Protein AF-A0A3M0A132-F1 (afdb_monomer_lite)

InterPro domains:
  IPR026906 BspA-type LRR region [PF13306] (178-216)
  IPR026906 BspA-type LRR region [PF13306] (219-333)
  IPR032675 Leucine-rich repeat domain superfamily [G3DSA:3.80.10.10] (1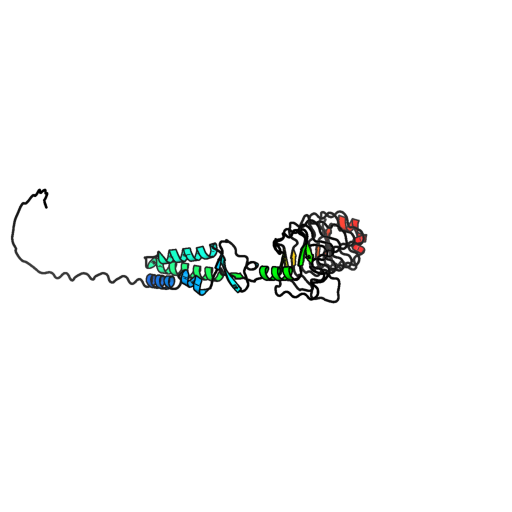35-340)

pLDDT: mean 88.53, std 18.86, range [27.98, 98.81]

Organism: NCBI:txid92407

Foldseek 3Di:
DDDDDDDDDDDDDDDDDDDDDDDDDDPDPDDDPDPPDQPLLVVLVVLLVCDDPVNVCVVQVEDEDADQDDDQQVDAAFHKYAYPVLVVQLVVLSVVSVPDDDSVCSNVSSVSNVVSVVSSVVRIDGHHPQQVQLLVQQLVFWDQDPLEIAGPDQCSQAPDDGDAQEREDACDHPNGGHAAHEACRQENNLAHHQEYHYNGLHQEQYACSNPYPDPPRDNAAHAEYADDQSYQEYYHLSQEQYHYAYHADEANHDYPAENPHHLYEYAYYHDHLQDAEQDHCPQANHEYEEDEDHPNHDYYDALSQACYAYAEYEYAPVNCVVPVVSVVNHPDYNYYHHDD

Radius of gyration: 38.0 Å; chains: 1; bounding box: 115×71×88 Å

Sequence (340 aa):
MKFKKLFAVMALFVPAAALISAGCKDEKPKPKPNPEQTPKLDALKAFAAENTDEKLKAKHNLTFLAVPTVNVDDISKDKKVMGNDDYHVYLTAWNKANAVIKEEEAEQAKKDLEKAIVAFEAAIKIGTGCLEDSIKFLEKYMKVDTQKLVEKAANSLMGATFSQKKLIIPENLNGSVISEIGDGAFINLEIQLEEIEFRAKITKIGASAFYYTTLTNTTGKINKFVAPSSLKIIGYSAFGNFRCDELILPKGAKFDSSFHFFSSKIKHLVLPDDLTAIPFKAFHNAEIGELKIPETVTSIEPDAFKDATIEKLIVKKSLYDANKSEFEKANKITEIVKVE

Secondary structure (DSSP, 8-state):
---------------------------PPPPPPPPPP-HHHHHHHHHHHHS-HHHHHHHHTPEEESSSS--GGGS-TT-EEEEHHHHHHHHHHHHHHHT---HHHHHHHHHHHHHHHHHHHHH-EE---HHHHHHHHHHHHEEEETTEEEESSTTTTTT---S-SEEEE-SEETTEEP-EE-TTTTTT---EEEEEEE-S---EE-TTTT--S-SS----EEEEEE--TT--EE-TTTTTT-EEEEEEPPTT-EE-SS-TTTT-EEEEEE--TT--EEPTTTTTT-EEEEEEPPTT--EE-TTTTTT-EEEEEEEEHHHHHHTHHHHTTSSEEEEEEEE-

Structure (mmCIF, N/CA/C/O backbone):
data_AF-A0A3M0A132-F1
#
_entry.id   AF-A0A3M0A132-F1
#
loop_
_atom_site.group_PDB
_atom_site.id
_atom_site.type_symbol
_atom_site.label_atom_id
_atom_site.label_alt_id
_atom_site.label_comp_id
_atom_site.label_asym_id
_atom_site.label_entity_id
_atom_site.label_seq_id
_atom_site.pdbx_PDB_ins_code
_atom_site.Cartn_x
_atom_site.Cartn_y
_atom_site.Cartn_z
_atom_site.occupancy
_atom_site.B_iso_or_equiv
_atom_site.auth_seq_id
_atom_site.auth_comp_id
_atom_site.auth_asym_id
_atom_site.auth_atom_id
_atom_site.pdbx_PDB_model_num
ATOM 1 N N . MET A 1 1 ? -58.070 50.483 55.436 1.00 34.59 1 MET A N 1
ATOM 2 C CA . MET A 1 1 ? -59.225 51.341 55.062 1.00 34.59 1 MET A CA 1
ATOM 3 C C . MET A 1 1 ? -60.049 50.645 53.977 1.00 34.59 1 MET A C 1
ATOM 5 O O . MET A 1 1 ? -59.445 49.916 53.213 1.00 34.59 1 MET A O 1
ATOM 9 N N . LYS A 1 2 ? -61.368 50.917 53.921 1.00 32.22 2 LYS A N 1
ATOM 10 C CA . LYS A 1 2 ? -62.254 51.072 52.730 1.00 32.22 2 LYS A CA 1
ATOM 11 C C . LYS A 1 2 ? -62.060 50.095 51.532 1.00 32.22 2 LYS A C 1
ATOM 13 O O . LYS A 1 2 ? -61.029 50.138 50.885 1.00 32.22 2 LYS A O 1
ATOM 18 N N . PHE A 1 3 ? -63.010 49.183 51.248 1.00 31.12 3 PHE A N 1
ATOM 19 C CA . PHE A 1 3 ? -64.255 49.364 50.434 1.00 31.12 3 PHE A CA 1
ATOM 20 C C . PHE A 1 3 ? -63.990 49.512 48.913 1.00 31.12 3 PHE A C 1
ATOM 22 O O . PHE A 1 3 ? -63.143 50.317 48.556 1.00 31.12 3 PHE A O 1
ATOM 29 N N . LYS A 1 4 ? -64.673 48.840 47.958 1.00 34.72 4 LYS A N 1
ATOM 30 C CA . LYS A 1 4 ? -66.108 48.442 47.761 1.00 34.72 4 LYS A CA 1
ATOM 31 C C . LYS A 1 4 ? -66.211 47.117 46.931 1.00 34.72 4 LYS A C 1
ATOM 33 O O . LYS A 1 4 ? -65.226 46.780 46.294 1.00 34.72 4 LYS A O 1
ATOM 38 N N . LYS A 1 5 ? -67.238 46.239 47.044 1.00 40.06 5 LYS A N 1
ATOM 39 C CA . LYS A 1 5 ? -68.650 46.236 46.511 1.00 40.06 5 LYS A CA 1
ATOM 40 C C . LYS A 1 5 ? -68.753 46.250 44.962 1.00 40.06 5 LYS A C 1
ATOM 42 O O . LYS A 1 5 ? -67.946 46.951 44.370 1.00 40.06 5 LYS A O 1
ATOM 47 N N . LEU A 1 6 ? -69.716 45.621 44.252 1.00 32.75 6 LEU A N 1
ATOM 48 C CA . LEU A 1 6 ? -70.946 44.794 44.518 1.00 32.75 6 LEU A CA 1
ATOM 49 C C . LEU A 1 6 ? -71.175 43.873 43.257 1.00 32.75 6 LEU A C 1
ATOM 51 O O . LEU A 1 6 ? -70.346 43.970 42.360 1.00 32.75 6 LEU A O 1
ATOM 55 N N . PHE A 1 7 ? -72.157 42.978 43.014 1.00 31.19 7 PHE A N 1
ATOM 56 C CA . PHE A 1 7 ? -73.506 42.603 43.527 1.00 31.19 7 PHE A CA 1
ATOM 57 C C . PHE A 1 7 ? -73.570 41.074 43.883 1.00 31.19 7 PHE A C 1
ATOM 59 O O . PHE A 1 7 ? -72.530 40.588 44.314 1.00 31.19 7 PHE A O 1
ATOM 66 N N . ALA A 1 8 ? -74.632 40.231 43.944 1.00 32.53 8 ALA A N 1
ATOM 67 C CA . ALA A 1 8 ? -76.020 40.076 43.405 1.00 32.53 8 ALA A CA 1
ATOM 68 C C . ALA A 1 8 ? -76.127 39.892 41.864 1.00 32.53 8 ALA A C 1
ATOM 70 O O . ALA A 1 8 ? -75.212 40.308 41.163 1.00 32.53 8 ALA A O 1
ATOM 71 N N . VAL A 1 9 ? -77.138 39.245 41.248 1.00 30.91 9 VAL A N 1
ATOM 72 C CA . VAL A 1 9 ? -78.512 38.782 41.620 1.00 30.91 9 VAL A CA 1
ATOM 73 C C . VAL A 1 9 ? -78.658 37.298 41.189 1.00 30.91 9 VAL A C 1
ATOM 75 O O . VAL A 1 9 ? -78.199 36.967 40.105 1.00 30.91 9 VAL A O 1
ATOM 78 N N . MET A 1 10 ? -79.121 36.298 41.958 1.00 31.27 10 MET A N 1
ATOM 79 C CA . MET A 1 10 ? -80.257 36.110 42.891 1.00 31.27 10 MET A CA 1
ATOM 80 C C . MET A 1 10 ? -81.596 35.727 42.217 1.00 31.27 10 MET A C 1
ATOM 82 O O . MET A 1 10 ? -82.363 36.589 41.808 1.00 31.27 10 MET A O 1
ATOM 86 N N . ALA A 1 11 ? -81.919 34.427 42.216 1.00 30.39 11 ALA A N 1
ATOM 87 C CA . ALA A 1 11 ? -83.270 33.902 41.999 1.00 30.39 11 ALA A CA 1
ATOM 88 C C . ALA A 1 11 ? -83.490 32.654 42.879 1.00 30.39 11 ALA A C 1
ATOM 90 O O . ALA A 1 11 ? -82.799 31.650 42.726 1.00 30.39 11 ALA A O 1
ATOM 91 N N . LEU A 1 12 ? -84.430 32.737 43.823 1.00 33.75 12 LEU A N 1
ATOM 92 C CA . LEU A 1 12 ? -84.889 31.640 44.685 1.00 33.75 12 LEU A CA 1
ATOM 93 C C . LEU A 1 12 ? -86.311 31.256 44.273 1.00 33.75 12 LEU A C 1
ATOM 95 O O . LEU A 1 12 ? -87.122 32.159 44.102 1.00 33.75 12 LEU A O 1
ATOM 99 N N . PHE A 1 13 ? -86.637 29.960 44.237 1.00 28.53 13 PHE A N 1
ATOM 100 C CA . PHE A 1 13 ? -87.965 29.457 44.621 1.00 28.53 13 PHE A CA 1
ATOM 101 C C . PHE A 1 13 ? -87.876 28.006 45.146 1.00 28.53 13 PHE A C 1
ATOM 103 O O . PHE A 1 13 ? -86.861 27.333 44.975 1.00 28.53 13 PHE A O 1
ATOM 110 N N . VAL A 1 14 ? -88.878 27.619 45.940 1.00 30.88 14 VAL A N 1
ATOM 111 C CA . VAL A 1 14 ? -88.831 26.711 47.114 1.00 30.88 14 VAL A CA 1
ATOM 112 C C . VAL A 1 14 ? -90.300 26.292 47.424 1.00 30.88 14 VAL A C 1
ATOM 114 O O . VAL A 1 14 ? -91.158 27.112 47.079 1.00 30.88 14 VAL A O 1
ATOM 117 N N . PRO A 1 15 ? -90.685 25.178 48.115 1.00 51.72 15 PRO A N 1
ATOM 118 C CA . PRO A 1 15 ? -90.025 23.914 48.533 1.00 51.72 15 PRO A CA 1
ATOM 119 C C . PRO A 1 15 ? -90.835 22.628 48.128 1.00 51.72 15 PRO A C 1
ATOM 121 O O . PRO A 1 15 ? -91.714 22.684 47.276 1.00 51.72 15 PRO A O 1
ATOM 124 N N . ALA A 1 16 ? -90.621 21.526 48.879 1.00 27.98 16 ALA A N 1
ATOM 125 C CA . ALA A 1 16 ? -91.519 20.375 49.144 1.00 27.98 16 ALA A CA 1
ATOM 126 C C . ALA A 1 16 ? -91.501 19.199 48.132 1.00 27.98 16 ALA A C 1
ATOM 128 O O . ALA A 1 16 ? -91.156 19.377 46.973 1.00 27.98 16 ALA A O 1
ATOM 129 N N . ALA A 1 17 ? -91.817 17.950 48.523 1.00 30.25 17 ALA A N 1
ATOM 130 C CA . ALA A 1 17 ? -92.395 17.456 49.790 1.00 30.25 17 ALA A CA 1
ATOM 131 C C . ALA A 1 17 ? -91.595 16.295 50.446 1.00 30.25 17 ALA A C 1
ATOM 133 O O . ALA A 1 17 ? -90.435 16.068 50.115 1.00 30.25 17 ALA A O 1
ATOM 134 N N . ALA A 1 18 ? -92.184 15.631 51.450 1.00 30.09 18 ALA A N 1
ATOM 135 C CA . ALA A 1 18 ? -91.487 14.788 52.430 1.00 30.09 18 ALA A CA 1
ATOM 136 C C . ALA A 1 18 ? -91.457 13.269 52.128 1.00 30.09 18 ALA A C 1
ATOM 138 O O . ALA A 1 18 ? -92.110 12.767 51.218 1.00 30.09 18 ALA A O 1
ATOM 139 N N . LEU A 1 19 ? -90.685 12.563 52.963 1.00 39.97 19 LEU A N 1
ATOM 140 C CA . LEU A 1 19 ? -90.459 11.113 53.020 1.00 39.97 19 LEU A CA 1
ATOM 141 C C . LEU A 1 19 ? -91.730 10.243 52.936 1.00 39.97 19 LEU A C 1
ATOM 143 O O . LEU A 1 19 ? -92.646 10.411 53.738 1.00 39.97 19 LEU A O 1
ATOM 147 N N . ILE A 1 20 ? -91.673 9.189 52.114 1.00 32.38 20 ILE A N 1
ATOM 148 C CA . ILE A 1 20 ? -92.317 7.886 52.371 1.00 32.38 20 ILE A CA 1
ATOM 149 C C . ILE A 1 20 ? -91.277 6.791 52.068 1.00 32.38 20 ILE A C 1
ATOM 151 O O . ILE A 1 20 ? -90.461 6.943 51.159 1.00 32.38 20 ILE A O 1
ATOM 155 N N . SER A 1 21 ? -91.260 5.716 52.856 1.00 42.50 21 SER A N 1
ATOM 156 C CA . SER A 1 21 ? -90.274 4.629 52.795 1.00 42.50 21 SER A CA 1
ATOM 157 C C . SER A 1 21 ? -90.779 3.390 52.043 1.00 42.50 21 SER A C 1
ATOM 159 O O . SER A 1 21 ? -91.951 3.040 52.154 1.00 42.50 21 SER A O 1
ATOM 161 N N . ALA A 1 22 ? -89.879 2.669 51.356 1.00 29.88 22 ALA A N 1
ATOM 162 C CA . ALA A 1 22 ? -90.044 1.248 51.017 1.00 29.88 22 ALA A CA 1
ATOM 163 C C . ALA A 1 22 ? -88.734 0.590 50.526 1.00 29.88 22 ALA A C 1
ATOM 165 O O . ALA A 1 22 ? -88.031 1.165 49.704 1.00 29.88 22 ALA A O 1
ATOM 166 N N . GLY A 1 23 ? -88.489 -0.656 50.956 1.00 31.22 23 GLY A N 1
ATOM 167 C CA . GLY A 1 23 ? -87.819 -1.706 50.166 1.00 31.22 23 GLY A CA 1
ATOM 168 C C . GLY A 1 23 ? -86.313 -1.596 49.879 1.00 31.22 23 GLY A C 1
ATOM 169 O O . GLY A 1 23 ? -85.897 -0.961 48.915 1.00 31.22 23 GLY A O 1
ATOM 170 N N . CYS A 1 24 ? -85.498 -2.360 50.613 1.00 39.88 24 CYS A N 1
ATOM 171 C CA . CYS A 1 24 ? -84.100 -2.618 50.249 1.00 39.88 24 CYS A CA 1
ATOM 172 C C . CYS A 1 24 ? -83.975 -3.458 48.964 1.00 39.88 24 CYS A C 1
ATOM 174 O O . CYS A 1 24 ? -84.737 -4.407 48.763 1.00 39.88 24 CYS A O 1
ATOM 176 N N . LYS A 1 25 ? -82.917 -3.209 48.182 1.00 34.94 25 LYS A N 1
ATOM 177 C CA . LYS A 1 25 ? -82.205 -4.248 47.421 1.00 34.94 25 LYS A CA 1
ATOM 178 C C . LYS A 1 25 ? -80.703 -3.992 47.491 1.00 34.94 25 LYS A C 1
ATOM 180 O O . LYS A 1 25 ? -80.243 -2.918 47.116 1.00 34.94 25 LYS A O 1
ATOM 185 N N . ASP A 1 26 ? -79.955 -4.989 47.947 1.00 46.50 26 ASP A N 1
ATOM 186 C CA . ASP A 1 26 ? -78.500 -4.930 48.067 1.00 46.50 26 ASP A CA 1
ATOM 187 C C . ASP A 1 26 ? -77.813 -5.087 46.701 1.00 46.50 26 ASP A C 1
ATOM 189 O O . ASP A 1 26 ? -77.443 -6.192 46.291 1.00 46.50 26 ASP A O 1
ATOM 193 N N . GLU A 1 27 ? -77.580 -3.978 45.996 1.00 35.94 27 GLU A N 1
ATOM 194 C CA . GLU A 1 27 ? -76.523 -3.967 44.983 1.00 35.94 27 GLU A CA 1
ATOM 195 C C . GLU A 1 27 ? -75.163 -4.008 45.688 1.00 35.94 27 GLU A C 1
ATOM 197 O O . GLU A 1 27 ? -74.699 -3.021 46.263 1.00 35.94 27 GLU A O 1
ATOM 202 N N . LYS A 1 28 ? -74.500 -5.171 45.634 1.00 43.81 28 LYS A N 1
ATOM 203 C CA . LYS A 1 28 ? -73.089 -5.284 46.025 1.00 43.81 28 LYS A CA 1
ATOM 204 C C . LYS A 1 28 ? -72.278 -4.237 45.249 1.00 43.81 28 LYS A C 1
ATOM 206 O O . LYS A 1 28 ? -72.459 -4.141 44.031 1.00 43.81 28 LYS A O 1
ATOM 211 N N . PRO A 1 29 ? -71.346 -3.506 45.890 1.00 42.31 29 PRO A N 1
ATOM 212 C CA . PRO A 1 29 ? -70.470 -2.602 45.160 1.00 42.31 29 PRO A CA 1
ATOM 213 C C . PRO A 1 29 ? -69.727 -3.399 44.087 1.00 42.31 29 PRO A C 1
ATOM 215 O O . PRO A 1 29 ? -69.118 -4.432 44.385 1.00 42.31 29 PRO A O 1
ATOM 218 N N . LYS A 1 30 ? -69.791 -2.931 42.833 1.00 43.16 30 LYS A N 1
ATOM 219 C CA . LYS A 1 30 ? -69.006 -3.518 41.740 1.00 43.16 30 LYS A CA 1
ATOM 220 C C . LYS A 1 30 ? -67.537 -3.574 42.178 1.00 43.16 30 LYS A C 1
ATOM 222 O O . LYS A 1 30 ? -67.069 -2.598 42.776 1.00 43.16 30 LYS A O 1
ATOM 227 N N . PRO A 1 31 ? -66.801 -4.664 41.891 1.00 40.59 31 PRO A N 1
ATOM 228 C CA . PRO A 1 31 ? -65.370 -4.685 42.139 1.00 40.59 31 PRO A CA 1
ATOM 229 C C . PRO A 1 31 ? -64.738 -3.452 41.495 1.00 40.59 31 PRO A C 1
ATOM 231 O O . PRO A 1 31 ? -65.023 -3.149 40.332 1.00 40.59 31 PRO A O 1
ATOM 234 N N . LYS A 1 32 ? -63.875 -2.742 42.232 1.00 45.22 32 LYS A N 1
ATOM 235 C CA . LYS A 1 32 ? -62.925 -1.844 41.567 1.00 45.22 32 LYS A CA 1
ATOM 236 C C . LYS A 1 32 ? -62.174 -2.689 40.531 1.00 45.22 32 LYS A C 1
ATOM 238 O O . LYS A 1 32 ? -61.847 -3.833 40.865 1.00 45.22 32 LYS A O 1
ATOM 243 N N . PRO A 1 33 ? -61.899 -2.174 39.320 1.00 40.38 33 PRO A N 1
ATOM 244 C CA . PRO A 1 33 ? -61.010 -2.861 38.399 1.00 40.38 33 PRO A CA 1
ATOM 245 C C . PRO A 1 33 ? -59.735 -3.237 39.151 1.00 40.38 33 PRO A C 1
ATOM 247 O O . PRO A 1 33 ? -59.110 -2.380 39.782 1.00 40.38 33 PRO A O 1
ATOM 250 N N . ASN A 1 34 ? -59.400 -4.527 39.146 1.00 47.94 34 ASN A N 1
ATOM 251 C CA . ASN A 1 34 ? -58.084 -4.964 39.585 1.00 47.94 34 ASN A CA 1
ATOM 252 C C . ASN A 1 34 ? -57.081 -4.206 38.699 1.00 47.94 34 ASN A C 1
ATOM 254 O O . ASN A 1 34 ? -57.309 -4.200 37.486 1.00 47.94 34 ASN A O 1
ATOM 258 N N . PRO A 1 35 ? -56.055 -3.520 39.243 1.00 55.72 35 PRO A N 1
ATOM 259 C CA . PRO A 1 35 ? -55.093 -2.815 38.403 1.00 55.72 35 PRO A CA 1
ATOM 260 C C . PRO A 1 35 ? -54.553 -3.800 37.370 1.00 55.72 35 PRO A C 1
ATOM 262 O O . PRO A 1 35 ? -54.124 -4.898 37.736 1.00 55.72 35 PRO A O 1
ATOM 265 N N . GLU A 1 36 ? -54.668 -3.442 36.090 1.00 61.50 36 GLU A N 1
ATOM 266 C CA . GLU A 1 36 ? -54.287 -4.334 35.001 1.00 61.50 36 GLU A CA 1
ATOM 267 C C . GLU A 1 36 ? -52.821 -4.717 35.190 1.00 61.50 36 GLU A C 1
ATOM 269 O O . GLU A 1 36 ? -51.938 -3.862 35.289 1.00 61.50 36 GLU A O 1
ATOM 274 N N . GLN A 1 37 ? -52.572 -6.018 35.329 1.00 74.31 37 GLN A N 1
ATOM 275 C CA . GLN A 1 37 ? -51.217 -6.522 35.479 1.00 74.31 37 GLN A CA 1
ATOM 276 C C . GLN A 1 37 ? -50.521 -6.307 34.139 1.00 74.31 37 GLN A C 1
ATOM 278 O O . GLN A 1 37 ? -50.936 -6.883 33.135 1.00 74.31 37 GLN A O 1
ATOM 283 N N . THR A 1 38 ? -49.483 -5.471 34.134 1.00 87.38 38 THR A N 1
ATOM 284 C CA . THR A 1 38 ? -48.741 -5.085 32.926 1.00 87.38 38 THR A CA 1
ATOM 285 C C . THR A 1 38 ? -47.284 -5.582 32.978 1.00 87.38 38 THR A C 1
ATOM 287 O O . THR A 1 38 ? -46.338 -4.794 32.924 1.00 87.38 38 THR A O 1
ATOM 290 N N . PRO A 1 39 ? -47.063 -6.908 33.138 1.00 93.25 39 PRO A N 1
ATOM 291 C CA . PRO A 1 39 ? -45.738 -7.470 33.384 1.00 93.25 39 PRO A CA 1
ATOM 292 C C . PRO A 1 39 ? -44.753 -7.254 32.229 1.00 93.25 39 PRO A C 1
ATOM 294 O O . PRO A 1 39 ? -43.553 -7.168 32.486 1.00 93.25 39 PRO A O 1
ATOM 297 N N . LYS A 1 40 ? -45.207 -7.147 30.970 1.00 96.69 40 LYS A N 1
ATOM 298 C CA . LYS A 1 40 ? -44.315 -6.828 29.840 1.00 96.69 40 LYS A CA 1
ATOM 299 C C . LYS A 1 40 ? -43.909 -5.363 29.872 1.00 96.69 40 LYS A C 1
ATOM 301 O O . LYS A 1 40 ? -42.747 -5.057 29.623 1.00 96.69 40 LYS A O 1
ATOM 306 N N . LEU A 1 41 ? -44.842 -4.464 30.183 1.00 95.06 41 LEU A N 1
ATOM 307 C CA . LEU A 1 41 ? -44.575 -3.035 30.310 1.00 95.06 41 LEU A CA 1
ATOM 308 C C . LEU A 1 41 ? -43.614 -2.746 31.472 1.00 95.06 41 LEU A C 1
ATOM 310 O O . LEU A 1 41 ? -42.698 -1.936 31.323 1.00 95.06 41 LEU A O 1
ATOM 314 N N . ASP A 1 42 ? -43.772 -3.438 32.599 1.00 95.19 42 ASP A N 1
ATOM 315 C CA . ASP A 1 42 ? -42.855 -3.345 33.739 1.00 95.19 42 ASP A CA 1
ATOM 316 C C . ASP A 1 42 ? -41.474 -3.939 33.407 1.00 95.19 42 ASP A C 1
ATOM 318 O O . ASP A 1 42 ? -40.452 -3.306 33.680 1.00 95.19 42 ASP A O 1
ATOM 322 N N . ALA A 1 43 ? -41.417 -5.092 32.727 1.00 96.31 43 ALA A N 1
ATOM 323 C CA . ALA A 1 43 ? -40.161 -5.681 32.252 1.00 96.31 43 ALA A CA 1
ATOM 324 C C . ALA A 1 43 ? -39.440 -4.808 31.204 1.00 96.31 43 ALA A C 1
ATOM 326 O O . ALA A 1 43 ? -38.210 -4.742 31.200 1.00 96.31 43 ALA A O 1
ATOM 327 N N . LEU A 1 44 ? -40.183 -4.112 30.336 1.00 97.38 44 LEU A N 1
ATOM 328 C CA . LEU A 1 44 ? -39.644 -3.136 29.386 1.00 97.38 44 LEU A CA 1
ATOM 329 C C . LEU A 1 44 ? -39.043 -1.928 30.112 1.00 97.38 44 LEU A C 1
ATOM 331 O O . LEU A 1 44 ? -37.909 -1.552 29.824 1.00 97.38 44 LEU A O 1
ATOM 335 N N . LYS A 1 45 ? -39.772 -1.345 31.072 1.00 95.88 45 LYS A N 1
ATOM 336 C CA . LYS A 1 45 ? -39.299 -0.198 31.866 1.00 95.88 45 LYS A CA 1
ATOM 337 C C . LYS A 1 45 ? -38.056 -0.549 32.681 1.00 95.88 45 LYS A C 1
ATOM 339 O O . LYS A 1 45 ? -37.107 0.228 32.686 1.00 95.88 45 LYS A O 1
ATOM 344 N N . ALA A 1 46 ? -38.029 -1.724 33.315 1.00 96.12 46 ALA A N 1
ATOM 345 C CA . ALA A 1 46 ? -36.849 -2.218 34.021 1.00 96.12 46 ALA A CA 1
ATOM 346 C C . ALA A 1 46 ? -35.643 -2.341 33.073 1.00 96.12 46 ALA A C 1
ATOM 348 O O . ALA A 1 46 ? -34.589 -1.767 33.336 1.00 96.12 46 ALA A O 1
ATOM 349 N N . PHE A 1 47 ? -35.821 -2.995 31.921 1.00 96.44 47 PHE A N 1
ATOM 350 C CA . PHE A 1 47 ? -34.752 -3.187 30.939 1.00 96.44 47 PHE A CA 1
ATOM 351 C C . PHE A 1 47 ? -34.240 -1.867 30.327 1.00 96.44 47 PHE A C 1
ATOM 353 O O . PHE A 1 47 ? -33.031 -1.686 30.164 1.00 96.44 47 PHE A O 1
ATOM 360 N N . ALA A 1 48 ? -35.130 -0.912 30.041 1.00 94.94 48 ALA A N 1
ATOM 361 C CA . ALA A 1 48 ? -34.759 0.421 29.559 1.00 94.94 48 ALA A CA 1
ATOM 362 C C . ALA A 1 48 ? -34.041 1.260 30.636 1.00 94.94 48 ALA A C 1
ATOM 364 O O . ALA A 1 48 ? -33.120 2.011 30.313 1.00 94.94 48 ALA A O 1
ATOM 365 N N . ALA A 1 49 ? -34.411 1.099 31.912 1.00 94.75 49 ALA A N 1
ATOM 366 C CA . ALA A 1 49 ? -33.746 1.736 33.048 1.00 94.75 49 ALA A CA 1
ATOM 367 C C . ALA A 1 49 ? -32.397 1.084 33.408 1.00 94.75 49 ALA A C 1
ATOM 369 O O . ALA A 1 49 ? -31.537 1.735 34.003 1.00 94.75 49 ALA A O 1
ATOM 370 N N . GLU A 1 50 ? -32.168 -0.183 33.058 1.00 93.69 50 GLU A N 1
ATOM 371 C CA . GLU A 1 50 ? -30.851 -0.833 33.135 1.00 93.69 50 GLU A CA 1
ATOM 372 C C . GLU A 1 50 ? -29.917 -0.384 32.006 1.00 93.69 50 GLU A C 1
ATOM 374 O O . GLU A 1 50 ? -28.726 -0.191 32.244 1.00 93.69 50 GLU A O 1
ATOM 379 N N . ASN A 1 51 ? -30.463 -0.132 30.817 1.00 92.44 51 ASN A N 1
ATOM 380 C CA . ASN A 1 51 ? -29.722 0.265 29.623 1.00 92.44 51 ASN A CA 1
ATOM 381 C C . ASN A 1 51 ? -29.979 1.737 29.269 1.00 92.44 51 ASN A C 1
ATOM 383 O O . ASN A 1 51 ? -30.459 2.023 28.178 1.00 92.44 51 ASN A O 1
ATOM 387 N N . THR A 1 52 ? -29.699 2.673 30.185 1.00 90.75 52 THR A N 1
ATOM 388 C CA . THR A 1 52 ? -29.738 4.114 29.862 1.00 90.75 52 THR A CA 1
ATOM 389 C C . THR A 1 52 ? -28.502 4.541 29.072 1.00 90.75 52 THR A C 1
ATOM 391 O O . THR A 1 52 ? -27.478 3.852 29.067 1.00 90.75 52 THR A O 1
ATOM 394 N N . ASP A 1 53 ? -28.579 5.713 28.437 1.00 83.50 53 ASP A N 1
ATOM 395 C CA . ASP A 1 53 ? -27.446 6.341 27.753 1.00 83.50 53 ASP A CA 1
ATOM 396 C C . ASP A 1 53 ? -26.204 6.451 28.660 1.00 83.50 53 ASP A C 1
ATOM 398 O O . ASP A 1 53 ? -25.134 5.938 28.334 1.00 83.50 53 ASP A O 1
ATOM 402 N N . GLU A 1 54 ? -26.351 7.023 29.856 1.00 85.19 54 GLU A N 1
ATOM 403 C CA . GLU A 1 54 ? -25.249 7.219 30.805 1.00 85.19 54 GLU A CA 1
ATOM 404 C C . GLU A 1 54 ? -24.612 5.885 31.214 1.00 85.19 54 GLU A C 1
ATOM 406 O O . GLU A 1 54 ? -23.386 5.782 31.313 1.00 85.19 54 GLU A O 1
ATOM 411 N N . LYS A 1 55 ? -25.435 4.845 31.408 1.00 87.88 55 LYS A N 1
ATOM 412 C CA . LYS A 1 55 ? -24.972 3.501 31.769 1.00 87.88 55 LYS A CA 1
ATOM 413 C C . LYS A 1 55 ? -24.200 2.837 30.633 1.00 87.88 55 LYS A C 1
ATOM 415 O O . LYS A 1 55 ? -23.136 2.280 30.893 1.00 87.88 55 LYS A O 1
ATOM 420 N N . LEU A 1 56 ? -24.670 2.924 29.388 1.00 80.06 56 LEU A N 1
ATOM 421 C CA . LEU A 1 56 ? -23.955 2.370 28.230 1.00 80.06 56 LEU A CA 1
ATOM 422 C C . LEU A 1 56 ? -22.663 3.146 27.929 1.00 80.06 56 LEU A C 1
ATOM 424 O O . LEU A 1 56 ? -21.625 2.532 27.676 1.00 80.06 56 LEU A O 1
ATOM 428 N N . LYS A 1 57 ? -22.664 4.476 28.064 1.00 79.94 57 LYS A N 1
ATOM 429 C CA . LYS A 1 57 ? -21.443 5.292 27.955 1.00 79.94 57 LYS A CA 1
ATOM 430 C C . LYS A 1 57 ? -20.399 4.909 29.006 1.00 79.94 57 LYS A C 1
ATOM 432 O O . LYS A 1 57 ? -19.238 4.681 28.655 1.00 79.94 57 LYS A O 1
ATOM 437 N N . ALA A 1 58 ? -20.815 4.762 30.265 1.00 83.19 58 ALA A N 1
ATOM 438 C CA . ALA A 1 58 ? -19.941 4.350 31.363 1.00 83.19 58 ALA A CA 1
ATOM 439 C C . ALA A 1 58 ? -19.426 2.905 31.209 1.00 83.19 58 ALA A C 1
ATOM 441 O O . ALA A 1 58 ? -18.230 2.667 31.367 1.00 83.19 58 ALA A O 1
ATOM 442 N N . LYS A 1 59 ? -20.296 1.952 30.840 1.00 84.81 59 LYS A N 1
ATOM 443 C CA . LYS A 1 59 ? -19.979 0.518 30.676 1.00 84.81 59 LYS A CA 1
ATOM 444 C C . LYS A 1 59 ? -18.806 0.261 29.724 1.00 84.81 59 LYS A C 1
ATOM 446 O O . LYS A 1 59 ? -18.028 -0.665 29.948 1.00 84.81 59 LYS A O 1
ATOM 451 N N . HIS A 1 60 ? -18.680 1.061 28.666 1.00 82.25 60 HIS A N 1
ATOM 452 C CA . HIS A 1 60 ? -17.695 0.836 27.603 1.00 82.25 60 HIS A CA 1
ATOM 453 C C . HIS A 1 60 ? -16.558 1.876 27.550 1.00 82.25 60 HIS A C 1
ATOM 455 O O . HIS A 1 60 ? -15.628 1.677 26.767 1.00 82.25 60 HIS A O 1
ATOM 461 N N . ASN A 1 61 ? -16.592 2.937 28.373 1.00 84.56 61 ASN A N 1
ATOM 462 C CA . ASN A 1 61 ? -15.639 4.063 28.355 1.00 84.56 61 ASN A CA 1
ATOM 463 C C . ASN A 1 61 ? -15.469 4.681 26.946 1.00 84.56 61 ASN A C 1
ATOM 465 O O . ASN A 1 61 ? -14.359 4.818 26.428 1.00 84.56 61 ASN A O 1
ATOM 469 N N . LEU A 1 62 ? -16.596 4.974 26.289 1.00 84.00 62 LEU A N 1
ATOM 470 C CA . LEU A 1 62 ? -16.643 5.386 24.882 1.00 84.00 62 LEU A CA 1
ATOM 471 C C . LEU A 1 62 ? -16.392 6.883 24.682 1.00 84.00 62 LEU A C 1
ATOM 473 O O . LEU A 1 62 ? -16.998 7.720 25.347 1.00 84.00 62 LEU A O 1
ATOM 477 N N . THR A 1 63 ? -15.588 7.225 23.671 1.00 83.94 63 THR A N 1
ATOM 478 C CA . THR A 1 63 ? -15.626 8.563 23.052 1.00 83.94 63 THR A CA 1
ATOM 479 C C . THR A 1 63 ? -16.491 8.529 21.792 1.00 83.94 63 THR A C 1
ATOM 481 O O . THR A 1 63 ? -16.231 7.738 20.886 1.00 83.94 63 THR A O 1
ATOM 484 N N . PHE A 1 64 ? -17.489 9.405 21.707 1.00 81.56 64 PHE A N 1
ATOM 485 C CA . PHE A 1 64 ? -18.307 9.573 20.503 1.00 81.56 64 PHE A CA 1
ATOM 486 C C . PHE A 1 64 ? -17.612 10.530 19.544 1.00 81.56 64 PHE A C 1
ATOM 488 O O . PHE A 1 64 ? -17.051 11.542 19.968 1.00 81.56 64 PHE A O 1
ATOM 495 N N . LEU A 1 65 ? -17.625 10.189 18.260 1.00 80.44 65 LEU A N 1
ATOM 496 C CA . LEU A 1 65 ? -16.969 10.951 17.209 1.00 80.44 65 LEU A CA 1
ATOM 497 C C . LEU A 1 65 ? -18.032 11.473 16.243 1.00 80.44 65 LEU A C 1
ATOM 499 O O . LEU A 1 65 ? -18.841 10.705 15.728 1.00 80.44 65 LEU A O 1
ATOM 503 N N . ALA A 1 66 ? -17.999 12.780 15.973 1.00 81.56 66 ALA A N 1
ATOM 504 C CA . ALA A 1 66 ? -18.931 13.467 15.076 1.00 81.56 66 ALA A CA 1
ATOM 505 C C . ALA A 1 66 ? -18.616 13.205 13.587 1.00 81.56 66 ALA A C 1
ATOM 507 O O . ALA A 1 66 ? -18.477 14.130 12.789 1.00 81.56 66 ALA A O 1
ATOM 508 N N . VAL A 1 67 ? -18.465 11.928 13.235 1.00 77.75 67 VAL A N 1
ATOM 509 C CA . VAL A 1 67 ? -18.200 11.407 11.891 1.00 77.75 67 VAL A CA 1
ATOM 510 C C . VAL A 1 67 ? -19.129 10.213 11.621 1.00 77.75 67 VAL A C 1
ATOM 512 O O . VAL A 1 67 ? -19.440 9.476 12.562 1.00 77.75 67 VAL A O 1
ATOM 515 N N . PRO A 1 68 ? -19.562 9.993 10.365 1.00 71.50 68 PRO A N 1
ATOM 516 C CA . PRO A 1 68 ? -20.411 8.852 10.008 1.00 71.50 68 PRO A CA 1
ATOM 517 C C . PRO A 1 68 ? -19.634 7.526 10.011 1.00 71.50 68 PRO A C 1
ATOM 519 O O . PRO A 1 68 ? -20.181 6.481 10.344 1.00 71.50 68 PRO A O 1
ATOM 522 N N . THR A 1 69 ? -18.331 7.569 9.707 1.00 78.12 69 THR A N 1
ATOM 523 C CA . THR A 1 69 ? -17.448 6.396 9.674 1.00 78.12 69 THR A CA 1
ATOM 524 C C . THR A 1 69 ? -16.189 6.673 10.481 1.00 78.12 69 THR A C 1
ATOM 526 O O . THR A 1 69 ? -15.529 7.692 10.281 1.00 78.12 69 THR A O 1
ATOM 529 N N . VAL A 1 70 ? -15.829 5.750 11.373 1.00 87.50 70 VAL A N 1
ATOM 530 C CA . VAL A 1 70 ? -14.594 5.819 12.162 1.00 87.50 70 VAL A CA 1
ATOM 531 C C . VAL A 1 70 ? -13.489 5.020 11.477 1.00 87.50 70 VAL A C 1
ATOM 533 O O . VAL A 1 70 ? -13.620 3.808 11.309 1.00 87.50 70 VAL A O 1
ATOM 536 N N . ASN A 1 71 ? -12.371 5.673 11.163 1.00 92.06 71 ASN A N 1
ATOM 537 C CA . ASN A 1 71 ? -11.126 4.979 10.853 1.00 92.06 71 ASN A CA 1
ATOM 538 C C . ASN A 1 71 ? -10.398 4.619 12.158 1.00 92.06 71 ASN A C 1
ATOM 540 O O . ASN A 1 71 ? -10.042 5.506 12.930 1.00 92.06 71 ASN A O 1
ATOM 544 N N . VAL A 1 72 ? -10.177 3.328 12.415 1.00 94.50 72 VAL A N 1
ATOM 545 C CA . VAL A 1 72 ? -9.516 2.850 13.644 1.00 94.50 72 VAL A CA 1
ATOM 546 C C . VAL A 1 72 ? -8.024 3.167 13.706 1.00 94.50 72 VAL A C 1
ATOM 548 O O . VAL A 1 72 ? -7.472 3.226 14.804 1.00 94.50 72 VAL A O 1
ATOM 551 N N . ASP A 1 73 ? -7.382 3.418 12.564 1.00 96.00 73 ASP A N 1
ATOM 552 C CA . ASP A 1 73 ? -5.957 3.751 12.520 1.00 96.00 73 ASP A CA 1
ATOM 553 C C . ASP A 1 73 ? -5.657 5.173 13.010 1.00 96.00 73 ASP A C 1
ATOM 555 O O . ASP A 1 73 ? -4.539 5.448 13.446 1.00 96.00 73 ASP A O 1
ATOM 559 N N . ASP A 1 74 ? -6.672 6.041 13.030 1.00 94.81 74 ASP A N 1
ATOM 560 C CA . ASP A 1 74 ? -6.594 7.440 13.479 1.00 94.81 74 ASP A CA 1
ATOM 561 C C . ASP A 1 74 ? -6.798 7.580 14.995 1.00 94.81 74 ASP A C 1
ATOM 563 O O . ASP A 1 74 ? -6.677 8.667 15.562 1.00 94.81 74 ASP A O 1
ATOM 567 N N . ILE A 1 75 ? -7.148 6.477 15.655 1.00 95.69 75 ILE A N 1
ATOM 568 C CA . ILE A 1 75 ? -7.535 6.427 17.058 1.00 95.69 75 ILE A CA 1
ATOM 569 C C . ILE A 1 75 ? -6.405 5.766 17.845 1.00 95.69 75 ILE A C 1
ATOM 571 O O . ILE A 1 75 ? -5.994 4.644 17.536 1.00 95.69 75 ILE A O 1
ATOM 575 N N . SER A 1 76 ? -5.922 6.457 18.882 1.00 94.62 76 SER A N 1
ATOM 576 C CA . SER A 1 76 ? -4.908 5.943 19.808 1.00 94.62 76 SER A CA 1
ATOM 577 C C . SER A 1 76 ? -5.255 4.541 20.304 1.00 94.62 76 SER A C 1
ATOM 579 O O . SER A 1 76 ? -6.422 4.221 20.551 1.00 94.62 76 SER A O 1
ATOM 581 N N . LYS A 1 77 ? -4.221 3.712 20.447 1.00 95.31 77 LYS A N 1
ATOM 582 C CA . LYS A 1 77 ? -4.350 2.277 20.692 1.00 95.31 77 LYS A CA 1
ATOM 583 C C . LYS A 1 77 ? -5.266 1.953 21.883 1.00 95.31 77 LYS A C 1
ATOM 585 O O . LYS A 1 77 ? -5.242 2.640 22.902 1.00 95.31 77 LYS A O 1
ATOM 590 N N . ASP A 1 78 ? -6.075 0.904 21.734 1.00 94.25 78 ASP A N 1
ATOM 591 C CA . ASP A 1 78 ? -6.998 0.348 22.737 1.00 94.25 78 ASP A CA 1
ATOM 592 C C . ASP A 1 78 ? -8.160 1.285 23.159 1.00 94.25 78 ASP A C 1
ATOM 594 O O . ASP A 1 78 ? -9.076 0.864 23.875 1.00 94.25 78 ASP A O 1
ATOM 598 N N . LYS A 1 79 ? -8.202 2.535 22.670 1.00 94.12 79 LYS A N 1
ATOM 599 C CA . LYS A 1 79 ? -9.296 3.483 22.928 1.00 94.12 79 LYS A CA 1
ATOM 600 C C . LYS A 1 79 ? -10.571 3.060 22.194 1.00 94.12 79 LYS A C 1
ATOM 602 O O . LYS A 1 79 ? -10.568 2.864 20.979 1.00 94.12 79 LYS A O 1
ATOM 607 N N . LYS A 1 80 ? -11.681 2.978 22.934 1.00 93.44 80 LYS A N 1
ATOM 608 C CA . LYS A 1 80 ? -13.009 2.619 22.416 1.00 93.44 80 LYS A CA 1
ATOM 609 C C . LYS A 1 80 ? -13.771 3.852 21.940 1.00 93.44 80 LYS A C 1
ATOM 611 O O . LYS A 1 80 ? -13.863 4.853 22.656 1.00 93.44 80 LYS A O 1
ATOM 616 N N . VAL A 1 81 ? -14.339 3.771 20.741 1.00 92.19 81 VAL A N 1
ATOM 617 C CA . VAL A 1 81 ? -15.047 4.877 20.085 1.00 92.19 81 VAL A CA 1
ATOM 618 C C . VAL A 1 81 ? -16.262 4.400 19.284 1.00 92.19 81 VAL A C 1
ATOM 620 O O . VAL A 1 81 ? -16.387 3.215 18.974 1.00 92.19 81 VAL A O 1
ATOM 623 N N . MET A 1 82 ? -17.154 5.330 18.936 1.00 89.75 82 MET A N 1
ATOM 624 C CA . MET A 1 82 ? -18.332 5.081 18.097 1.00 89.75 82 MET A CA 1
ATOM 625 C C . MET A 1 82 ? -18.640 6.307 17.222 1.00 89.75 82 MET A C 1
ATOM 627 O O . MET A 1 82 ? -18.427 7.439 17.665 1.00 89.75 82 MET A O 1
ATOM 631 N N . GLY A 1 83 ? -19.121 6.082 15.995 1.00 85.38 83 GLY A N 1
ATOM 632 C CA . GLY A 1 83 ? -19.648 7.141 15.127 1.00 85.38 83 GLY A CA 1
ATOM 633 C C . GLY A 1 83 ? -21.059 7.564 15.545 1.00 85.38 83 GLY A C 1
ATOM 634 O O . GLY A 1 83 ? -21.775 6.806 16.202 1.00 85.38 83 GLY A O 1
ATOM 635 N N . ASN A 1 84 ? -21.476 8.776 15.177 1.00 82.81 84 ASN A N 1
ATOM 636 C CA . ASN A 1 84 ? -22.788 9.290 15.592 1.00 82.81 84 ASN A CA 1
ATOM 637 C C . ASN A 1 84 ? -23.960 8.449 15.056 1.00 82.81 84 ASN A C 1
ATOM 639 O O . ASN A 1 84 ? -24.932 8.245 15.781 1.00 82.81 84 ASN A O 1
ATOM 643 N N . ASP A 1 85 ? -23.875 7.945 13.823 1.00 82.81 85 ASP A N 1
ATOM 644 C CA . ASP A 1 85 ? -24.998 7.276 13.153 1.00 82.81 85 ASP A CA 1
ATOM 645 C C . ASP A 1 85 ? -25.364 5.943 13.833 1.00 82.81 85 ASP A C 1
ATOM 647 O O . ASP A 1 85 ? -26.533 5.710 14.152 1.00 82.81 85 ASP A O 1
ATOM 651 N N . ASP A 1 86 ? -24.361 5.122 14.168 1.00 79.00 86 ASP A N 1
ATOM 652 C CA . ASP A 1 86 ? -24.527 3.889 14.953 1.00 79.00 86 ASP A CA 1
ATOM 653 C C . ASP A 1 86 ? -25.184 4.166 16.320 1.00 79.00 86 ASP A C 1
ATOM 655 O O . ASP A 1 86 ? -26.105 3.467 16.757 1.00 79.00 86 ASP A O 1
ATOM 659 N N . TYR A 1 87 ? -24.738 5.230 16.994 1.00 86.00 87 TYR A N 1
ATOM 660 C CA . TYR A 1 87 ? -25.271 5.650 18.289 1.00 86.00 87 TYR A CA 1
ATOM 661 C C . TYR A 1 87 ? -26.720 6.164 18.189 1.00 86.00 87 TYR A C 1
ATOM 663 O O . TYR A 1 87 ? -27.544 5.879 19.065 1.00 86.00 87 TYR A O 1
ATOM 671 N N . HIS A 1 88 ? -27.073 6.867 17.107 1.00 87.19 88 HIS A N 1
ATOM 672 C CA . HIS A 1 88 ? -28.434 7.344 16.862 1.00 87.19 88 HIS A CA 1
ATOM 673 C C . HIS A 1 88 ? -29.444 6.202 16.669 1.00 87.19 88 HIS A C 1
ATOM 675 O O . HIS A 1 88 ? -30.594 6.347 17.098 1.00 87.19 88 HIS A O 1
ATOM 681 N N . VAL A 1 89 ? -29.041 5.057 16.103 1.00 87.94 89 VAL A N 1
ATOM 682 C CA . VAL A 1 89 ? -29.905 3.863 16.000 1.00 87.94 89 VAL A CA 1
ATOM 683 C C . VAL A 1 89 ? -30.305 3.360 17.391 1.00 87.94 89 VAL A C 1
ATOM 685 O O . VAL A 1 89 ? -31.496 3.178 17.660 1.00 87.94 89 VAL A O 1
ATOM 688 N N . TYR A 1 90 ? -29.334 3.208 18.298 1.00 91.81 90 TYR A N 1
ATOM 689 C CA . TYR A 1 90 ? -29.594 2.838 19.692 1.00 91.81 90 TYR A CA 1
ATOM 690 C C . TYR A 1 90 ? -30.489 3.864 20.403 1.00 91.81 90 TYR A C 1
ATOM 692 O O . TYR A 1 90 ? -31.523 3.495 20.965 1.00 91.81 90 TYR A O 1
ATOM 700 N N . LEU A 1 91 ? -30.147 5.154 20.327 1.00 92.00 91 LEU A N 1
ATOM 701 C CA . LEU A 1 91 ? -30.886 6.208 21.025 1.00 92.00 91 LEU A CA 1
ATOM 702 C C . LEU A 1 91 ? -32.345 6.306 20.541 1.00 92.00 91 LEU A C 1
ATOM 704 O O . LEU A 1 91 ? -33.253 6.554 21.334 1.00 92.00 91 LEU A O 1
ATOM 708 N N . THR A 1 92 ? -32.593 6.052 19.253 1.00 94.25 92 THR A N 1
ATOM 709 C CA . THR A 1 92 ? -33.948 5.993 18.681 1.00 94.25 92 THR A CA 1
ATOM 710 C C . THR A 1 92 ? -34.751 4.823 19.251 1.00 94.25 92 THR A C 1
ATOM 712 O O . THR A 1 92 ? -35.902 5.007 19.650 1.00 94.25 92 THR A O 1
ATOM 715 N N . ALA A 1 93 ? -34.153 3.630 19.342 1.00 95.12 93 ALA A N 1
ATOM 716 C CA . ALA A 1 93 ? -34.803 2.457 19.927 1.00 95.12 93 ALA A CA 1
ATOM 717 C C . ALA A 1 93 ? -35.080 2.634 21.432 1.00 95.12 93 ALA A C 1
ATOM 719 O O . ALA A 1 93 ? -36.161 2.280 21.901 1.00 95.12 93 ALA A O 1
ATOM 720 N N . TRP A 1 94 ? -34.152 3.243 22.177 1.00 96.12 94 TRP A N 1
ATOM 721 C CA . TRP A 1 94 ? -34.320 3.529 23.605 1.00 96.12 94 TRP A CA 1
ATOM 722 C C . TRP A 1 94 ? -35.414 4.573 23.869 1.00 96.12 94 TRP A C 1
ATOM 724 O O . TRP A 1 94 ? -36.274 4.365 24.727 1.00 96.12 94 TRP A O 1
ATOM 734 N N . ASN A 1 95 ? -35.466 5.653 23.084 1.00 95.81 95 ASN A N 1
ATOM 735 C CA . ASN A 1 95 ? -36.555 6.631 23.164 1.00 95.81 95 ASN A CA 1
ATOM 736 C C . ASN A 1 95 ? -37.914 6.001 22.809 1.00 95.81 95 ASN A C 1
ATOM 738 O O . ASN A 1 95 ? -38.899 6.236 23.508 1.00 95.81 95 ASN A O 1
ATOM 742 N N . LYS A 1 96 ? -37.970 5.149 21.773 1.00 96.06 96 LYS A N 1
ATOM 743 C CA . LYS A 1 96 ? -39.179 4.390 21.410 1.00 96.06 96 LYS A CA 1
ATOM 744 C C . LYS A 1 96 ? -39.641 3.483 22.556 1.00 96.06 96 LYS A C 1
ATOM 746 O O . LYS A 1 96 ? -40.827 3.472 22.863 1.00 96.06 96 LYS A O 1
ATOM 751 N N . ALA A 1 97 ? -38.723 2.758 23.198 1.00 96.88 97 ALA A N 1
ATOM 752 C CA . ALA A 1 97 ? -39.019 1.880 24.329 1.00 96.88 97 ALA A CA 1
ATOM 753 C C . ALA A 1 97 ? -39.620 2.637 25.526 1.00 96.88 97 ALA A C 1
ATOM 755 O O . ALA A 1 97 ? -40.640 2.215 26.066 1.00 96.88 97 ALA A O 1
ATOM 756 N N . ASN A 1 98 ? -39.043 3.784 25.898 1.00 96.06 98 ASN A N 1
ATOM 757 C CA . ASN A 1 98 ? -39.551 4.613 26.999 1.00 96.06 98 ASN A CA 1
ATOM 758 C C . ASN A 1 98 ? -40.891 5.308 26.686 1.00 96.06 98 ASN A C 1
ATOM 760 O O . ASN A 1 98 ? -41.596 5.709 27.610 1.00 96.06 98 ASN A O 1
ATOM 764 N N . ALA A 1 99 ? -41.263 5.442 25.409 1.00 97.00 99 ALA A N 1
ATOM 765 C CA . ALA A 1 99 ? -42.543 6.014 24.989 1.00 97.00 99 ALA A CA 1
ATOM 766 C C . ALA A 1 99 ? -43.720 5.015 25.016 1.00 97.00 99 ALA A C 1
ATOM 768 O O . ALA A 1 99 ? -44.868 5.430 24.843 1.00 97.00 99 ALA A O 1
ATOM 769 N N . VAL A 1 100 ? -43.473 3.714 25.219 1.00 97.19 100 VAL A N 1
ATOM 770 C CA . VAL A 1 100 ? -44.544 2.707 25.271 1.00 97.19 100 VAL A CA 1
ATOM 771 C C . VAL A 1 100 ? -45.331 2.820 26.574 1.00 97.19 100 VAL A C 1
ATOM 773 O O . VAL A 1 100 ? -44.767 2.820 27.667 1.00 97.19 100 VAL A O 1
ATOM 776 N N . ILE A 1 101 ? -46.659 2.849 26.450 1.00 95.12 101 ILE A N 1
ATOM 777 C CA . ILE A 1 101 ? -47.600 2.881 27.582 1.00 95.12 101 ILE A CA 1
ATOM 778 C C . ILE A 1 101 ? -48.584 1.703 27.600 1.00 95.12 101 ILE A C 1
ATOM 780 O O . ILE A 1 101 ? -49.388 1.614 28.524 1.00 95.12 101 ILE A O 1
ATOM 784 N N . LYS A 1 102 ? -48.534 0.808 26.603 1.00 95.62 102 LYS A N 1
ATOM 785 C CA . LYS A 1 102 ? -49.463 -0.322 26.451 1.00 95.62 102 LYS A CA 1
ATOM 786 C C . LYS A 1 102 ? -48.762 -1.675 26.589 1.00 95.62 102 LYS A C 1
ATOM 788 O O . LYS A 1 102 ? -47.629 -1.849 26.141 1.00 95.62 102 LYS A O 1
ATOM 793 N N . GLU A 1 103 ? -49.461 -2.646 27.163 1.00 94.12 103 GLU A N 1
ATOM 794 C CA . GLU A 1 103 ? -48.939 -3.989 27.455 1.00 94.12 103 GLU A CA 1
ATOM 795 C C . GLU A 1 103 ? -48.736 -4.843 26.190 1.00 94.12 103 GLU A C 1
ATOM 797 O O . GLU A 1 103 ? -47.810 -5.653 26.115 1.00 94.12 103 GLU A O 1
ATOM 802 N N . GLU A 1 104 ? -49.573 -4.658 25.167 1.00 95.31 104 GLU A N 1
ATOM 803 C CA . GLU A 1 104 ? -49.478 -5.375 23.894 1.00 95.31 104 GLU A CA 1
ATOM 804 C C . GLU A 1 104 ? -48.304 -4.908 23.015 1.00 95.31 104 GLU A C 1
ATOM 806 O O . GLU A 1 104 ? -47.776 -5.694 22.230 1.00 95.31 104 GLU A O 1
ATOM 811 N N . GLU A 1 105 ? -47.846 -3.665 23.185 1.00 96.38 105 GLU A N 1
ATOM 812 C CA . GLU A 1 105 ? -46.716 -3.081 22.445 1.00 96.38 105 GLU A CA 1
ATOM 813 C C . GLU A 1 105 ? -45.355 -3.391 23.101 1.00 96.38 105 GLU A C 1
ATOM 815 O O . GLU A 1 105 ? -44.326 -3.456 22.419 1.00 96.38 105 GLU A O 1
ATOM 820 N N . ALA A 1 106 ? -45.339 -3.612 24.421 1.00 96.62 106 ALA A N 1
ATOM 821 C CA . ALA A 1 106 ? -44.116 -3.656 25.220 1.00 96.62 106 ALA A CA 1
ATOM 822 C C . ALA A 1 106 ? -43.149 -4.800 24.848 1.00 96.62 106 ALA A C 1
ATOM 824 O O . ALA A 1 106 ? -41.936 -4.597 24.799 1.00 96.62 106 ALA A O 1
ATOM 825 N N . GLU A 1 107 ? -43.678 -5.983 24.520 1.00 96.75 107 GLU A N 1
ATOM 826 C CA . GLU A 1 107 ? -42.888 -7.161 24.119 1.00 96.75 107 GLU A CA 1
ATOM 827 C C . GLU A 1 107 ? -42.051 -6.906 22.852 1.00 96.75 107 GLU A C 1
ATOM 829 O O . GLU A 1 107 ? -40.900 -7.338 22.761 1.00 96.75 107 GLU A O 1
ATOM 834 N N . GLN A 1 108 ? -42.611 -6.190 21.869 1.00 97.44 108 GLN A N 1
ATOM 835 C CA . GLN A 1 108 ? -41.890 -5.871 20.636 1.00 97.44 108 GLN A CA 1
ATOM 836 C C . GLN A 1 108 ? -40.894 -4.731 20.858 1.00 97.44 108 GLN A C 1
ATOM 838 O O . GLN A 1 108 ? -39.767 -4.808 20.380 1.00 97.44 108 GLN A O 1
ATOM 843 N N . ALA A 1 109 ? -41.266 -3.704 21.626 1.00 97.50 109 ALA A N 1
ATOM 844 C CA . ALA A 1 109 ? -40.354 -2.610 21.949 1.00 97.50 109 ALA A CA 1
ATOM 845 C C . ALA A 1 109 ? -39.134 -3.073 22.768 1.00 97.50 109 ALA A C 1
ATOM 847 O O . ALA A 1 109 ? -38.035 -2.556 22.563 1.00 97.50 109 ALA A O 1
ATOM 848 N N . LYS A 1 110 ? -39.290 -4.095 23.626 1.00 97.25 110 LYS A N 1
ATOM 849 C CA . LYS A 1 110 ? -38.163 -4.731 24.325 1.00 97.25 110 LYS A CA 1
ATOM 850 C C . LYS A 1 110 ? -37.195 -5.387 23.340 1.00 97.25 110 LYS A C 1
ATOM 852 O O . LYS A 1 110 ? -36.003 -5.109 23.404 1.00 97.25 110 LYS A O 1
ATOM 857 N N . LYS A 1 111 ? -37.706 -6.168 22.382 1.00 97.81 111 LYS A N 1
ATOM 858 C CA . LYS A 1 111 ? -36.901 -6.832 21.336 1.00 97.81 111 LYS A CA 1
ATOM 859 C C . LYS A 1 111 ? -36.229 -5.848 20.382 1.00 97.81 111 LYS A C 1
ATOM 861 O O . LYS A 1 111 ? -35.089 -6.068 19.979 1.00 97.81 111 LYS A O 1
ATOM 866 N N . ASP A 1 112 ? -36.908 -4.754 20.042 1.00 97.00 112 ASP A N 1
ATOM 867 C CA . ASP A 1 112 ? -36.331 -3.665 19.250 1.00 97.00 112 ASP A CA 1
ATOM 868 C C . ASP A 1 112 ? -35.130 -3.035 19.979 1.00 97.00 112 ASP A C 1
ATOM 870 O O . ASP A 1 112 ? -34.083 -2.824 19.364 1.00 97.00 112 ASP A O 1
ATOM 874 N N . LEU A 1 113 ? -35.251 -2.785 21.291 1.00 96.12 113 LEU A N 1
ATOM 875 C CA . LEU A 1 113 ? -34.170 -2.240 22.117 1.00 96.12 113 LEU A CA 1
ATOM 876 C C . LEU A 1 113 ? -33.033 -3.251 22.342 1.00 96.12 113 LEU A C 1
ATOM 878 O O . LEU A 1 113 ? -31.872 -2.890 22.177 1.00 96.12 113 LEU A O 1
ATOM 882 N N . GLU A 1 114 ? -33.334 -4.518 22.643 1.00 96.44 114 GLU A N 1
ATOM 883 C CA . GLU A 1 114 ? -32.341 -5.603 22.739 1.00 96.44 114 GLU A CA 1
ATOM 884 C C . GLU A 1 114 ? -31.503 -5.702 21.457 1.00 96.44 114 GLU A C 1
ATOM 886 O O . GLU A 1 114 ? -30.271 -5.694 21.504 1.00 96.44 114 GLU A O 1
ATOM 891 N N . LYS A 1 115 ? -32.163 -5.709 20.292 1.00 96.06 115 LYS A N 1
ATOM 892 C CA . LYS A 1 115 ? -31.502 -5.722 18.983 1.00 96.06 115 LYS A CA 1
ATOM 893 C C . LYS A 1 115 ? -30.646 -4.472 18.753 1.00 96.06 115 LYS A C 1
ATOM 895 O O . LYS A 1 115 ? -29.558 -4.582 18.191 1.00 96.06 115 LYS A O 1
ATOM 900 N N . ALA A 1 116 ? -31.116 -3.300 19.176 1.00 94.44 116 ALA A N 1
ATOM 901 C CA . ALA A 1 116 ? -30.376 -2.050 19.035 1.00 94.44 116 ALA A CA 1
ATOM 902 C C . ALA A 1 116 ? -29.149 -1.972 19.964 1.00 94.44 116 ALA A C 1
ATOM 904 O O . ALA A 1 116 ? -28.124 -1.430 19.561 1.00 94.44 116 ALA A O 1
ATOM 905 N N . ILE A 1 117 ? -29.209 -2.568 21.161 1.00 92.62 117 ILE A N 1
ATOM 906 C CA . ILE A 1 117 ? -28.058 -2.700 22.070 1.00 92.62 117 ILE A CA 1
ATOM 907 C C . ILE A 1 117 ? -27.014 -3.661 21.482 1.00 92.62 117 ILE A C 1
ATOM 909 O O . ILE A 1 117 ? -25.830 -3.336 21.475 1.00 92.62 117 ILE A O 1
ATOM 913 N N . VAL A 1 118 ? -27.429 -4.796 20.907 1.00 93.31 118 VAL A N 1
ATOM 914 C CA . VAL A 1 118 ? -26.505 -5.711 20.203 1.00 93.31 118 VAL A CA 1
ATOM 915 C C . VAL A 1 118 ? -25.850 -5.027 18.995 1.00 93.31 118 VAL A C 1
ATOM 917 O O . VAL A 1 118 ? -24.649 -5.185 18.774 1.00 93.31 118 VAL A O 1
ATOM 920 N N . ALA A 1 119 ? -26.605 -4.225 18.236 1.00 92.00 119 ALA A N 1
ATOM 921 C CA . ALA A 1 119 ? -26.054 -3.426 17.140 1.00 92.00 119 ALA A CA 1
ATOM 922 C C . ALA A 1 119 ? -25.051 -2.368 17.639 1.00 92.00 119 ALA A C 1
ATOM 924 O O . ALA A 1 119 ? -23.973 -2.241 17.065 1.00 92.00 119 ALA A O 1
ATOM 925 N N . PHE A 1 120 ? -25.360 -1.672 18.738 1.00 91.06 120 PHE A N 1
ATOM 926 C CA . PHE A 1 120 ? -24.457 -0.730 19.405 1.00 91.06 120 PHE A CA 1
ATOM 927 C C . PHE A 1 120 ? -23.154 -1.410 19.852 1.00 91.06 120 PHE A C 1
ATOM 929 O O . PHE A 1 120 ? -22.074 -0.914 19.543 1.00 91.06 120 PHE A O 1
ATOM 9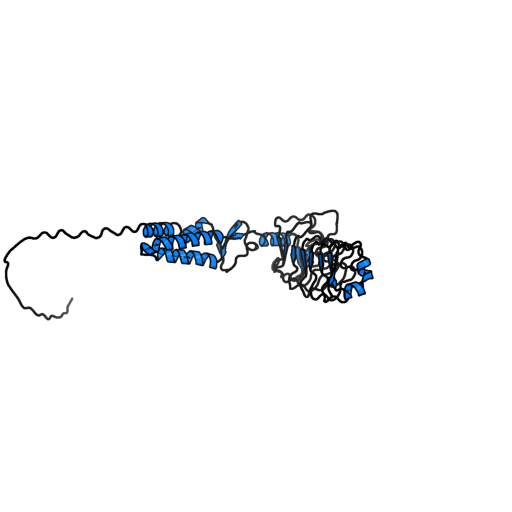36 N N . GLU A 1 121 ? -23.212 -2.569 20.514 1.00 91.19 121 GLU A N 1
ATOM 937 C CA . GLU A 1 121 ? -21.997 -3.269 20.959 1.00 91.19 121 GLU A CA 1
ATOM 938 C C . GLU A 1 121 ? -21.127 -3.743 19.783 1.00 91.19 121 GLU A C 1
ATOM 940 O O . GLU A 1 121 ? -19.903 -3.634 19.854 1.00 91.19 121 GLU A O 1
ATOM 945 N N . ALA A 1 122 ? -21.735 -4.179 18.673 1.00 91.44 122 ALA A N 1
ATOM 946 C CA . ALA A 1 122 ? -21.027 -4.509 17.430 1.00 91.44 122 ALA A CA 1
ATOM 947 C C . ALA A 1 122 ? -20.502 -3.269 16.667 1.00 91.44 122 ALA A C 1
ATOM 949 O O . ALA A 1 122 ? -19.554 -3.356 15.874 1.00 91.44 122 ALA A O 1
ATOM 950 N N . ALA A 1 123 ? -21.094 -2.096 16.897 1.00 91.00 123 ALA A N 1
ATOM 951 C CA . ALA A 1 123 ? -20.647 -0.834 16.324 1.00 91.00 123 ALA A CA 1
ATOM 952 C C . ALA A 1 123 ? -19.406 -0.255 17.023 1.00 91.00 123 ALA A C 1
ATOM 954 O O . ALA A 1 123 ? -18.652 0.470 16.376 1.00 91.00 123 ALA A O 1
ATOM 955 N N . ILE A 1 124 ? -19.134 -0.609 18.288 1.00 91.88 124 ILE A N 1
ATOM 956 C CA . ILE A 1 124 ? -17.942 -0.146 19.020 1.00 91.88 124 ILE A CA 1
ATOM 957 C C . ILE A 1 124 ? -16.670 -0.473 18.230 1.00 91.88 124 ILE A C 1
ATOM 959 O O . ILE A 1 124 ? -16.386 -1.631 17.921 1.00 91.88 124 ILE A O 1
ATOM 963 N N . LYS A 1 125 ? -15.871 0.557 17.936 1.00 93.75 125 LYS A N 1
ATOM 964 C CA . LYS A 1 125 ? -14.554 0.420 17.305 1.00 93.75 125 LYS A CA 1
ATOM 965 C C . LYS A 1 125 ? -13.454 0.622 18.344 1.00 93.75 125 LYS A C 1
ATOM 967 O O . LYS A 1 125 ? -13.636 1.350 19.321 1.00 93.75 125 LYS A O 1
ATOM 972 N N . ILE A 1 126 ? -12.315 -0.034 18.138 1.00 94.56 126 ILE A N 1
ATOM 973 C CA . ILE A 1 126 ? -11.135 0.044 19.008 1.00 94.56 126 ILE A CA 1
ATOM 974 C C . ILE A 1 126 ? -9.980 0.585 18.170 1.00 94.56 126 ILE A C 1
ATOM 976 O O . ILE A 1 126 ? -9.733 0.071 17.081 1.00 94.56 126 ILE A O 1
ATOM 980 N N . GLY A 1 127 ? -9.299 1.621 18.658 1.00 96.19 127 GLY A N 1
ATOM 981 C CA . GLY A 1 127 ? -8.154 2.211 17.968 1.00 96.19 127 GLY A CA 1
ATOM 982 C C . GLY A 1 127 ? -6.951 1.275 17.887 1.00 96.19 127 GLY A C 1
ATOM 983 O O . GLY A 1 127 ? -6.631 0.581 18.855 1.00 96.19 127 GLY A O 1
ATOM 984 N N . THR A 1 128 ? -6.260 1.275 16.746 1.00 96.50 128 THR A N 1
ATOM 985 C CA . THR A 1 128 ? -5.028 0.488 16.537 1.00 96.50 128 THR A CA 1
ATOM 986 C C . THR A 1 128 ? -3.772 1.252 16.967 1.00 96.50 128 THR A C 1
ATOM 988 O O . THR A 1 128 ? -2.732 0.641 17.221 1.00 96.50 128 THR A O 1
ATOM 991 N N . GLY A 1 129 ? -3.856 2.588 17.043 1.00 96.75 129 GLY A N 1
ATOM 992 C CA . GLY A 1 129 ? -2.711 3.486 17.197 1.00 96.75 129 GLY A CA 1
ATOM 993 C C . GLY A 1 129 ? -1.814 3.592 15.957 1.00 96.75 129 GLY A C 1
ATOM 994 O O . GLY A 1 129 ? -0.748 4.196 16.047 1.00 96.75 129 GLY A O 1
ATOM 995 N N . CYS A 1 130 ? -2.200 3.021 14.809 1.00 97.94 130 CYS A N 1
ATOM 996 C CA . CYS A 1 130 ? -1.302 2.870 13.663 1.00 97.94 130 CYS A CA 1
ATOM 997 C C . CYS A 1 130 ? -0.810 4.208 13.080 1.00 97.94 130 CYS A C 1
ATOM 999 O O . CYS A 1 130 ? 0.383 4.327 12.792 1.00 97.94 130 CYS A O 1
ATOM 1001 N N . LEU A 1 131 ? -1.662 5.236 12.969 1.00 98.06 131 LEU A N 1
ATOM 1002 C CA . LEU A 1 131 ? -1.233 6.578 12.552 1.00 98.06 131 LEU A CA 1
ATOM 1003 C C . LEU A 1 131 ? -0.266 7.196 13.571 1.00 98.06 131 LEU A C 1
ATOM 1005 O O . LEU A 1 131 ? 0.749 7.769 13.187 1.00 98.06 131 LEU A O 1
ATOM 1009 N N . GLU A 1 132 ? -0.567 7.057 14.862 1.00 97.75 132 GLU A N 1
ATOM 1010 C CA . GLU A 1 132 ? 0.223 7.622 15.961 1.00 97.75 132 GLU A CA 1
ATOM 1011 C C . GLU A 1 132 ? 1.633 7.009 16.009 1.00 97.75 132 GLU A C 1
ATOM 1013 O O . GLU A 1 132 ? 2.627 7.724 16.125 1.00 97.75 132 GLU A O 1
ATOM 1018 N N . ASP A 1 133 ? 1.736 5.688 15.856 1.00 98.31 133 ASP A N 1
ATOM 1019 C CA . ASP A 1 133 ? 3.014 4.977 15.803 1.00 98.31 133 ASP A CA 1
ATOM 1020 C C . ASP A 1 133 ? 3.761 5.218 14.483 1.00 98.31 133 ASP A C 1
ATOM 1022 O O . ASP A 1 133 ? 4.985 5.360 14.498 1.00 98.31 133 ASP A O 1
ATOM 1026 N N . SER A 1 134 ? 3.051 5.326 13.352 1.00 98.62 134 SER A N 1
ATOM 1027 C CA . SER A 1 134 ? 3.647 5.697 12.057 1.00 98.62 134 SER A CA 1
ATOM 1028 C C . SER A 1 134 ? 4.268 7.092 12.113 1.00 98.62 134 SER A C 1
ATOM 1030 O O . SER A 1 134 ? 5.397 7.279 11.664 1.00 98.62 134 SER A O 1
ATOM 1032 N N . ILE A 1 135 ? 3.576 8.061 12.726 1.00 98.50 135 ILE A N 1
ATOM 1033 C CA . ILE A 1 135 ? 4.108 9.407 12.957 1.00 98.50 135 ILE A CA 1
ATOM 1034 C C . ILE A 1 135 ? 5.358 9.326 13.836 1.00 98.50 135 ILE A C 1
ATOM 1036 O O . ILE A 1 135 ? 6.399 9.794 13.395 1.00 98.50 135 ILE A O 1
ATOM 1040 N N . LYS A 1 136 ? 5.335 8.651 14.996 1.00 98.19 136 LYS A N 1
ATOM 1041 C CA . LYS A 1 136 ? 6.536 8.488 15.852 1.00 98.19 136 LYS A CA 1
ATOM 1042 C C . LYS A 1 136 ? 7.720 7.856 15.108 1.00 98.19 136 LYS A C 1
ATOM 1044 O O . LYS A 1 136 ? 8.863 8.261 15.312 1.00 98.19 136 LYS A O 1
ATOM 1049 N N . PHE A 1 137 ? 7.468 6.861 14.255 1.00 98.44 137 PHE A N 1
ATOM 1050 C CA . PHE A 1 137 ? 8.498 6.210 13.443 1.00 98.44 137 PHE A CA 1
ATOM 1051 C C . PHE A 1 137 ? 9.109 7.185 12.426 1.00 98.44 137 PHE A C 1
ATOM 1053 O O . PHE A 1 137 ? 10.331 7.351 12.379 1.00 98.44 137 PHE A O 1
ATOM 1060 N N . LEU A 1 138 ? 8.268 7.890 11.668 1.00 98.31 138 LEU A N 1
ATOM 1061 C CA . LEU A 1 138 ? 8.710 8.900 10.709 1.00 98.31 138 LEU A CA 1
ATOM 1062 C C . LEU A 1 138 ? 9.392 10.087 11.410 1.00 98.31 138 LEU A C 1
ATOM 1064 O O . LEU A 1 138 ? 10.426 10.545 10.950 1.00 98.31 138 LEU A O 1
ATOM 1068 N N . GLU A 1 139 ? 8.906 10.549 12.559 1.00 97.75 139 GLU A N 1
ATOM 1069 C CA . GLU A 1 139 ? 9.548 11.607 13.349 1.00 97.75 139 GLU A CA 1
ATOM 1070 C C . GLU A 1 139 ? 10.905 11.183 13.917 1.00 97.75 139 GLU A C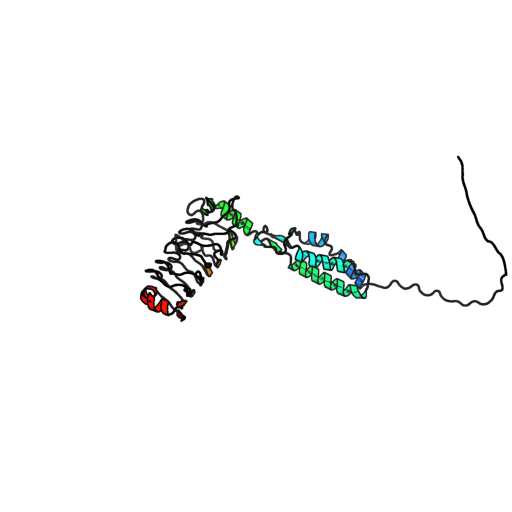 1
ATOM 1072 O O . GLU A 1 139 ? 11.781 12.031 14.098 1.00 97.75 139 GLU A O 1
ATOM 1077 N N . LYS A 1 140 ? 11.127 9.889 14.168 1.00 97.75 140 LYS A N 1
ATOM 1078 C CA . LYS A 1 140 ? 12.414 9.361 14.635 1.00 97.75 140 LYS A CA 1
ATOM 1079 C C . LYS A 1 140 ? 13.458 9.325 13.515 1.00 97.75 140 LYS A C 1
ATOM 1081 O O . LYS A 1 140 ? 14.556 9.845 13.709 1.00 97.75 140 LYS A O 1
ATOM 1086 N N . TYR A 1 141 ? 13.116 8.748 12.362 1.00 97.88 141 TYR A N 1
ATOM 1087 C CA . TYR A 1 141 ? 14.072 8.441 11.286 1.00 97.88 141 TYR A CA 1
ATOM 1088 C C . TYR A 1 141 ? 14.067 9.442 10.119 1.00 97.88 141 TYR A C 1
ATOM 1090 O O . TYR A 1 141 ? 15.092 9.646 9.473 1.00 97.88 141 TYR A O 1
ATOM 1098 N N . MET A 1 142 ? 12.944 10.116 9.876 1.00 98.00 142 MET A N 1
ATOM 1099 C CA . MET A 1 142 ? 12.692 10.928 8.684 1.00 98.00 142 MET A CA 1
ATOM 1100 C C . MET A 1 142 ? 12.534 12.419 9.005 1.00 98.00 142 MET A C 1
ATOM 1102 O O . MET A 1 142 ? 12.285 12.834 10.140 1.00 98.00 142 MET A O 1
ATOM 1106 N N . LYS A 1 143 ? 12.670 13.251 7.974 1.00 97.50 143 LYS A N 1
ATOM 1107 C CA . LYS A 1 143 ? 12.330 14.678 7.972 1.00 97.50 143 LYS A CA 1
ATOM 1108 C C . LYS A 1 143 ? 11.597 15.026 6.675 1.00 97.50 143 LYS A C 1
ATOM 1110 O O . LYS A 1 143 ? 11.684 14.293 5.691 1.00 97.50 143 LYS A O 1
ATOM 1115 N N . VAL A 1 144 ? 10.917 16.169 6.662 1.00 98.50 144 VAL A N 1
ATOM 1116 C CA . VAL A 1 144 ? 10.442 16.783 5.417 1.00 98.50 144 VAL A CA 1
ATOM 1117 C C . VAL A 1 144 ? 11.443 17.853 5.004 1.00 98.50 144 VAL A C 1
ATOM 1119 O O . VAL A 1 144 ? 11.744 18.754 5.783 1.00 98.50 144 VAL A O 1
ATOM 1122 N N . ASP A 1 145 ? 11.958 17.751 3.786 1.00 97.31 145 ASP A N 1
ATOM 1123 C CA . ASP A 1 145 ? 12.822 18.744 3.161 1.00 97.31 145 ASP A CA 1
ATOM 1124 C C . ASP A 1 145 ? 12.139 19.228 1.883 1.00 97.31 145 ASP A C 1
ATOM 1126 O O . ASP A 1 145 ? 11.959 18.457 0.944 1.00 97.31 145 ASP A O 1
ATOM 1130 N N . THR A 1 146 ? 11.685 20.483 1.856 1.00 95.25 146 THR A N 1
ATOM 1131 C CA . THR A 1 146 ? 11.035 21.077 0.672 1.00 95.25 146 THR A CA 1
ATOM 1132 C C . THR A 1 146 ? 9.874 20.209 0.131 1.00 95.25 146 THR A C 1
ATOM 1134 O O . THR A 1 146 ? 9.785 19.914 -1.056 1.00 95.25 146 THR A O 1
ATOM 1137 N N . GLN A 1 147 ? 8.986 19.772 1.038 1.00 97.00 147 GLN A N 1
ATOM 1138 C CA . GLN A 1 147 ? 7.873 18.818 0.830 1.00 97.00 147 GLN A CA 1
ATOM 1139 C C . GLN A 1 147 ? 8.254 17.357 0.502 1.00 97.00 147 GLN A C 1
ATOM 1141 O O . GLN A 1 147 ? 7.370 16.505 0.370 1.00 97.00 147 GLN A O 1
ATOM 1146 N N . LYS A 1 148 ? 9.548 17.031 0.417 1.00 98.50 148 LYS A N 1
ATOM 1147 C CA . LYS A 1 148 ? 10.047 15.670 0.189 1.00 98.50 148 LYS A CA 1
ATOM 1148 C C . LYS A 1 148 ? 10.272 14.966 1.521 1.00 98.50 148 LYS A C 1
ATOM 1150 O O . LYS A 1 148 ? 11.011 15.470 2.365 1.00 98.50 148 LYS A O 1
ATOM 1155 N N . LEU A 1 149 ? 9.678 13.793 1.712 1.00 98.69 149 LEU A N 1
ATOM 1156 C CA . LEU A 1 149 ? 10.011 12.923 2.839 1.00 98.69 149 LEU A CA 1
ATOM 1157 C C . LEU A 1 149 ? 11.373 12.263 2.571 1.00 98.69 149 LEU A C 1
ATOM 1159 O O . LEU A 1 149 ? 11.518 11.571 1.567 1.00 98.69 149 LEU A O 1
ATOM 1163 N N . VAL A 1 150 ? 12.360 12.489 3.441 1.00 98.38 150 VAL A N 1
ATOM 1164 C CA . VAL A 1 150 ? 13.745 11.990 3.309 1.00 98.38 150 VAL A CA 1
ATOM 1165 C C . VAL A 1 150 ? 14.297 11.532 4.660 1.00 98.38 150 VAL A C 1
ATOM 1167 O O . VAL A 1 150 ? 13.804 11.955 5.709 1.00 98.38 150 VAL A O 1
ATOM 1170 N N . GLU A 1 151 ? 15.330 10.689 4.656 1.00 96.81 151 GLU A N 1
ATOM 1171 C CA . GLU A 1 151 ? 16.011 10.286 5.892 1.00 96.81 151 GLU A CA 1
ATOM 1172 C C . GLU A 1 151 ? 16.644 11.485 6.626 1.00 96.81 151 GLU A C 1
ATOM 1174 O O . GLU A 1 151 ? 17.066 12.480 6.024 1.00 96.81 151 GLU A O 1
ATOM 1179 N N . LYS A 1 152 ? 16.770 11.375 7.954 1.00 95.50 152 LYS A N 1
ATOM 1180 C CA . LYS A 1 152 ? 17.576 12.298 8.771 1.00 95.50 152 LYS A CA 1
ATOM 1181 C C . LYS A 1 152 ? 19.079 12.035 8.657 1.00 95.50 152 LYS A C 1
ATOM 1183 O O . LYS A 1 152 ? 19.861 12.973 8.790 1.00 95.50 152 LYS A O 1
ATOM 1188 N N . ALA A 1 153 ? 19.473 10.787 8.415 1.00 93.94 153 ALA A N 1
ATOM 1189 C CA . ALA A 1 153 ? 20.846 10.351 8.174 1.00 93.94 153 ALA A CA 1
ATOM 1190 C C . ALA A 1 153 ? 20.830 9.127 7.245 1.00 93.94 153 ALA A C 1
ATOM 1192 O O . ALA A 1 153 ? 19.893 8.341 7.307 1.00 93.94 153 ALA A O 1
ATOM 1193 N N . ALA A 1 154 ? 21.845 8.955 6.397 1.00 90.81 154 ALA A N 1
ATOM 1194 C CA . ALA A 1 154 ? 21.841 7.893 5.388 1.00 90.81 154 ALA A CA 1
ATOM 1195 C C . ALA A 1 154 ? 21.870 6.482 6.011 1.00 90.81 154 ALA A C 1
ATOM 1197 O O . ALA A 1 154 ? 22.769 6.172 6.795 1.00 90.81 154 ALA A O 1
ATOM 1198 N N . ASN A 1 155 ? 20.950 5.611 5.588 1.00 86.12 155 ASN A N 1
ATOM 1199 C CA . ASN A 1 155 ? 20.693 4.272 6.136 1.00 86.12 155 ASN A CA 1
ATOM 1200 C C . ASN A 1 155 ? 20.244 4.278 7.611 1.00 86.12 155 ASN A C 1
ATOM 1202 O O . ASN A 1 155 ? 20.477 3.311 8.335 1.00 86.12 155 ASN A O 1
ATOM 1206 N N . SER A 1 156 ? 19.582 5.343 8.067 1.00 90.19 156 SER A N 1
ATOM 1207 C CA . SER A 1 156 ? 18.957 5.416 9.395 1.00 90.19 156 SER A CA 1
ATOM 1208 C C . SER A 1 156 ? 17.883 4.346 9.629 1.00 90.19 156 SER A C 1
ATOM 1210 O O . SER A 1 156 ? 17.617 3.994 10.778 1.00 90.19 156 SER A O 1
ATOM 1212 N N . LEU A 1 157 ? 17.294 3.819 8.551 1.00 92.12 157 LEU A N 1
ATOM 1213 C CA . LEU A 1 157 ? 16.290 2.751 8.573 1.00 92.12 157 LEU A CA 1
ATOM 1214 C C . LEU A 1 157 ? 16.876 1.328 8.669 1.00 92.12 157 LEU A C 1
ATOM 1216 O O . LEU A 1 157 ? 16.145 0.392 8.997 1.00 92.12 157 LEU A O 1
ATOM 1220 N N . MET A 1 158 ? 18.183 1.154 8.447 1.00 89.25 158 MET A N 1
ATOM 1221 C CA . MET A 1 158 ? 18.864 -0.138 8.585 1.00 89.25 158 MET A CA 1
ATOM 1222 C C . MET A 1 158 ? 18.850 -0.581 10.056 1.00 89.25 158 MET A C 1
ATOM 1224 O O . MET A 1 158 ? 19.256 0.167 10.947 1.00 89.25 158 MET A O 1
ATOM 1228 N N . GLY A 1 159 ? 18.343 -1.784 10.333 1.00 87.62 159 GLY A N 1
ATOM 1229 C CA . GLY A 1 159 ? 18.083 -2.249 11.700 1.00 87.62 159 GLY A CA 1
ATOM 1230 C C . GLY A 1 159 ? 17.023 -1.448 12.483 1.00 87.62 159 GLY A C 1
ATOM 1231 O O . GLY A 1 159 ? 16.934 -1.596 13.706 1.00 87.62 159 GLY A O 1
ATOM 1232 N N . ALA A 1 160 ? 16.220 -0.597 11.832 1.00 92.06 160 ALA A N 1
ATOM 1233 C CA . ALA A 1 160 ? 15.112 0.092 12.489 1.00 92.06 160 ALA A CA 1
ATOM 1234 C C . ALA A 1 160 ? 13.989 -0.881 12.882 1.00 92.06 160 ALA A C 1
ATOM 1236 O O . ALA A 1 160 ? 13.730 -1.879 12.212 1.00 92.06 160 ALA A O 1
ATOM 1237 N N . THR A 1 161 ? 13.286 -0.567 13.971 1.00 92.50 161 THR A N 1
ATOM 1238 C CA . THR A 1 161 ? 12.180 -1.382 14.487 1.00 92.50 161 THR A CA 1
ATOM 1239 C C . THR A 1 161 ? 10.865 -0.611 14.480 1.00 92.50 161 THR A C 1
ATOM 1241 O O . THR A 1 161 ? 10.815 0.585 14.774 1.00 92.50 161 THR A O 1
ATOM 1244 N N . PHE A 1 162 ? 9.790 -1.325 14.152 1.00 95.12 162 PHE A N 1
ATOM 1245 C CA . PHE A 1 162 ? 8.425 -0.817 14.080 1.00 95.12 162 PHE A CA 1
ATOM 1246 C C . PHE A 1 162 ? 7.466 -1.943 14.477 1.00 95.12 162 PHE A C 1
ATOM 1248 O O . PHE A 1 162 ? 7.657 -3.090 14.078 1.00 95.12 162 PHE A O 1
ATOM 1255 N N . SER A 1 163 ? 6.482 -1.638 15.323 1.00 91.81 163 SER A N 1
ATOM 1256 C CA . SER A 1 163 ? 5.588 -2.633 15.938 1.00 91.81 163 SER A CA 1
ATOM 1257 C C . SER A 1 163 ? 4.272 -2.843 15.190 1.00 91.81 163 SER A C 1
ATOM 1259 O O . SER A 1 163 ? 3.560 -3.804 15.474 1.00 91.81 163 SER A O 1
ATOM 1261 N N . GLN A 1 164 ? 3.933 -1.943 14.268 1.00 95.12 164 GLN A N 1
ATOM 1262 C CA . GLN A 1 164 ? 2.740 -2.033 13.431 1.00 95.12 164 GLN A CA 1
ATOM 1263 C C . GLN A 1 164 ? 3.091 -2.719 12.107 1.00 95.12 164 GLN A C 1
ATOM 1265 O O . GLN A 1 164 ? 4.200 -2.580 11.597 1.00 95.12 164 GLN A O 1
ATOM 1270 N N . LYS A 1 165 ? 2.129 -3.438 11.522 1.00 95.00 165 LYS A N 1
ATOM 1271 C CA . LYS A 1 165 ? 2.301 -4.064 10.199 1.00 95.00 165 LYS A CA 1
ATOM 1272 C C . LYS A 1 165 ? 1.994 -3.121 9.033 1.00 95.00 165 LYS A C 1
ATOM 1274 O O . LYS A 1 165 ? 2.389 -3.398 7.906 1.00 95.00 165 LYS A O 1
ATOM 1279 N N . LYS A 1 166 ? 1.268 -2.035 9.293 1.00 97.94 166 LYS A N 1
ATOM 1280 C CA . LYS A 1 166 ? 0.978 -0.956 8.347 1.00 97.94 166 LYS A CA 1
ATOM 1281 C C . LYS A 1 166 ? 1.849 0.242 8.704 1.00 97.94 166 LYS A C 1
ATOM 1283 O O . LYS A 1 166 ? 1.883 0.628 9.871 1.00 97.94 166 LYS A O 1
ATOM 1288 N N . LEU A 1 167 ? 2.498 0.842 7.708 1.00 98.25 167 LEU A N 1
ATOM 1289 C CA . LEU A 1 167 ? 3.125 2.160 7.834 1.00 98.25 167 LEU A CA 1
ATOM 1290 C C . LEU A 1 167 ? 2.276 3.193 7.086 1.00 98.25 167 LEU A C 1
ATOM 1292 O O . LEU A 1 167 ? 2.046 3.058 5.886 1.00 98.25 167 LEU A O 1
ATOM 1296 N N . ILE A 1 168 ? 1.825 4.233 7.783 1.00 98.69 168 ILE A N 1
ATOM 1297 C CA . ILE A 1 168 ? 1.033 5.317 7.193 1.00 98.69 168 ILE A CA 1
ATOM 1298 C C . ILE A 1 168 ? 1.943 6.501 6.878 1.00 98.69 168 ILE A C 1
ATOM 1300 O O . ILE A 1 168 ? 2.643 7.000 7.757 1.00 98.69 168 ILE A O 1
ATOM 1304 N N . ILE A 1 169 ? 1.900 6.987 5.637 1.00 98.56 169 ILE A N 1
ATOM 1305 C CA . ILE A 1 169 ? 2.537 8.239 5.220 1.00 98.56 169 ILE A CA 1
ATOM 1306 C C . ILE A 1 169 ? 1.488 9.363 5.328 1.00 98.56 169 ILE A C 1
ATOM 1308 O O . ILE A 1 169 ? 0.617 9.464 4.453 1.00 98.56 169 ILE A O 1
ATOM 1312 N N . PRO A 1 170 ? 1.512 10.183 6.398 1.00 98.44 170 PRO A N 1
ATOM 1313 C CA . PRO A 1 170 ? 0.495 11.202 6.660 1.00 98.44 170 PRO A CA 1
ATOM 1314 C C . PRO A 1 170 ? 0.591 12.366 5.664 1.00 98.44 170 PRO A C 1
ATOM 1316 O O . PRO A 1 170 ? 1.648 12.604 5.088 1.00 98.44 170 PRO A O 1
ATOM 1319 N N . GLU A 1 171 ? -0.480 13.155 5.508 1.00 98.06 171 GLU A N 1
ATOM 1320 C CA . GLU A 1 171 ? -0.429 14.387 4.694 1.00 98.06 171 GLU A CA 1
ATOM 1321 C C . GLU A 1 171 ? 0.636 15.385 5.184 1.00 98.06 171 GLU A C 1
ATOM 1323 O O . GLU A 1 171 ? 1.188 16.138 4.382 1.00 98.06 171 GLU A O 1
ATOM 1328 N N . ASN A 1 172 ? 0.924 15.390 6.491 1.00 97.44 172 ASN A N 1
ATOM 1329 C CA . ASN A 1 172 ? 1.861 16.300 7.141 1.00 97.44 172 ASN A CA 1
ATOM 1330 C C . ASN A 1 172 ? 2.722 15.561 8.175 1.00 97.44 172 ASN A C 1
ATOM 1332 O O . ASN A 1 172 ? 2.220 14.701 8.896 1.00 97.44 172 ASN A O 1
ATOM 1336 N N . LEU A 1 173 ? 3.985 15.966 8.312 1.00 98.00 173 LEU A N 1
ATOM 1337 C CA . LEU A 1 173 ? 4.916 15.506 9.349 1.00 98.00 173 LEU A CA 1
ATOM 1338 C C . LEU A 1 173 ? 5.630 16.733 9.935 1.00 98.00 173 LEU A C 1
ATOM 1340 O O . LEU A 1 1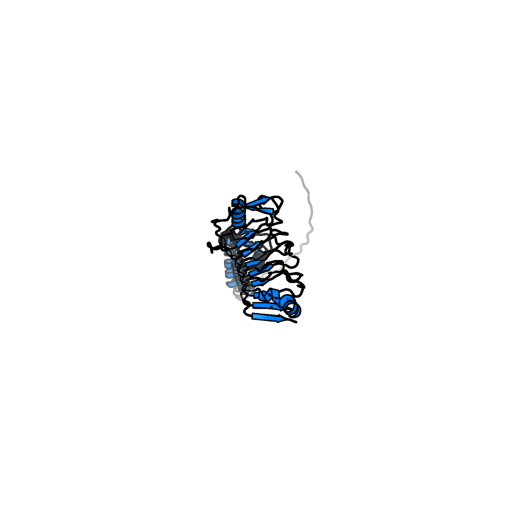73 ? 6.135 17.560 9.178 1.00 98.00 173 LEU A O 1
ATOM 1344 N N . ASN A 1 174 ? 5.643 16.895 11.265 1.00 95.12 174 ASN A N 1
ATOM 1345 C CA . ASN A 1 174 ? 6.120 18.121 11.939 1.00 95.12 174 ASN A CA 1
ATOM 1346 C C . ASN A 1 174 ? 5.540 19.426 11.334 1.00 95.12 174 ASN A C 1
ATOM 1348 O O . ASN A 1 174 ? 6.258 20.399 11.108 1.00 95.12 174 ASN A O 1
ATOM 1352 N N . GLY A 1 175 ? 4.244 19.431 10.996 1.00 95.69 175 GLY A N 1
ATOM 1353 C CA . GLY A 1 175 ? 3.560 20.582 10.385 1.00 95.69 175 GLY A CA 1
ATOM 1354 C C . GLY A 1 175 ? 3.939 20.885 8.926 1.00 95.69 175 GLY A C 1
ATOM 1355 O O . GLY A 1 175 ? 3.457 21.871 8.375 1.00 95.69 175 GLY A O 1
ATOM 1356 N N . SER A 1 176 ? 4.776 20.058 8.292 1.00 97.75 176 SER A N 1
ATOM 1357 C CA . SER A 1 176 ? 5.191 20.216 6.894 1.00 97.75 176 SER A CA 1
ATOM 1358 C C . SER A 1 176 ? 4.463 19.219 5.991 1.00 97.75 176 SER A C 1
ATOM 1360 O O . SER A 1 176 ? 4.504 18.015 6.249 1.00 97.75 176 SER A O 1
ATOM 1362 N N . VAL A 1 177 ? 3.831 19.717 4.923 1.00 98.19 177 VAL A N 1
ATOM 1363 C CA . VAL A 1 177 ? 3.129 18.904 3.911 1.00 98.19 177 VAL A CA 1
ATOM 1364 C C . VAL A 1 177 ? 4.109 17.976 3.194 1.00 98.19 177 VAL A C 1
ATOM 1366 O O . VAL A 1 177 ? 5.180 18.419 2.781 1.00 98.19 177 VAL A O 1
ATOM 1369 N N . ILE A 1 178 ? 3.716 16.718 2.984 1.00 98.75 178 ILE A N 1
ATOM 1370 C CA . ILE A 1 178 ? 4.459 15.752 2.164 1.00 98.75 178 ILE A CA 1
ATOM 1371 C C . ILE A 1 178 ? 3.809 15.650 0.775 1.00 98.75 178 ILE A C 1
ATOM 1373 O O . ILE A 1 178 ? 2.620 15.346 0.656 1.00 98.75 178 ILE A O 1
ATOM 1377 N N . SER A 1 179 ? 4.595 15.873 -0.282 1.00 98.38 179 SER A N 1
ATOM 1378 C CA . SER A 1 179 ? 4.163 15.764 -1.690 1.00 98.38 179 SER A CA 1
ATOM 1379 C C . SER A 1 179 ? 5.121 14.965 -2.587 1.00 98.38 179 SER A C 1
ATOM 1381 O O . SER A 1 179 ? 4.768 14.635 -3.723 1.00 98.38 179 SER A O 1
ATOM 1383 N N . GLU A 1 180 ? 6.291 14.570 -2.077 1.00 98.75 180 GLU A N 1
ATOM 1384 C CA . GLU A 1 180 ? 7.207 13.616 -2.713 1.00 98.75 180 GLU A CA 1
ATOM 1385 C C . GLU A 1 180 ? 7.778 12.640 -1.672 1.00 98.75 180 GLU A C 1
ATOM 1387 O O . GLU A 1 180 ? 7.997 13.002 -0.514 1.00 98.75 180 GLU A O 1
ATOM 1392 N N . ILE A 1 181 ? 8.087 11.415 -2.101 1.00 98.81 181 ILE A N 1
ATOM 1393 C CA . ILE A 1 181 ? 9.049 10.549 -1.411 1.00 98.81 181 ILE A CA 1
ATOM 1394 C C . ILE A 1 181 ? 10.406 10.827 -2.053 1.00 98.81 181 ILE A C 1
ATOM 1396 O O . ILE A 1 181 ? 10.554 10.642 -3.260 1.00 98.81 181 ILE A O 1
ATOM 1400 N N . GLY A 1 182 ? 11.367 11.324 -1.278 1.00 98.56 182 GLY A N 1
ATOM 1401 C CA . GLY A 1 182 ? 12.660 11.757 -1.799 1.00 98.56 182 GLY A CA 1
ATOM 1402 C C . GLY A 1 182 ? 13.602 10.608 -2.164 1.00 98.56 182 GLY A C 1
ATOM 1403 O O . GLY A 1 182 ? 13.316 9.429 -1.943 1.00 98.56 182 GLY A O 1
ATOM 1404 N N . ASP A 1 183 ? 14.745 10.972 -2.738 1.00 97.94 183 ASP A N 1
ATOM 1405 C CA . ASP A 1 183 ? 15.766 10.013 -3.156 1.00 97.94 183 ASP A CA 1
ATOM 1406 C C . ASP A 1 183 ? 16.315 9.257 -1.929 1.00 97.94 183 ASP A C 1
ATOM 1408 O O . ASP A 1 183 ? 16.644 9.862 -0.909 1.00 97.94 183 ASP A O 1
ATOM 1412 N N . GLY A 1 184 ? 16.359 7.924 -2.005 1.00 96.81 184 GLY A N 1
ATOM 1413 C CA . GLY A 1 184 ? 16.792 7.044 -0.912 1.00 96.81 184 GLY A CA 1
ATOM 1414 C C . GLY A 1 184 ? 15.913 7.029 0.350 1.00 96.81 184 GLY A C 1
ATOM 1415 O O . GLY A 1 184 ? 16.320 6.432 1.337 1.00 96.81 184 GLY A O 1
ATOM 1416 N N . ALA A 1 185 ? 14.731 7.655 0.364 1.00 98.06 185 ALA A N 1
ATOM 1417 C CA . ALA A 1 185 ? 13.972 7.895 1.601 1.00 98.06 185 ALA A CA 1
ATOM 1418 C C . ALA A 1 185 ? 13.637 6.640 2.438 1.00 98.06 185 ALA A C 1
ATOM 1420 O O . ALA A 1 185 ? 13.646 6.705 3.660 1.00 98.06 185 ALA A O 1
ATOM 1421 N N . PHE A 1 186 ? 13.358 5.505 1.802 1.00 96.81 186 PHE A N 1
ATOM 1422 C CA . PHE A 1 186 ? 13.140 4.202 2.437 1.00 96.81 186 PHE A CA 1
ATOM 1423 C C . PHE A 1 186 ? 14.199 3.176 2.004 1.00 96.81 186 PHE A C 1
ATOM 1425 O O . PHE A 1 186 ? 13.909 1.982 1.874 1.00 96.81 186 PHE A O 1
ATOM 1432 N N . ILE A 1 187 ? 15.433 3.638 1.761 1.00 94.25 187 ILE A N 1
ATOM 1433 C CA . ILE A 1 187 ? 16.565 2.754 1.488 1.00 94.25 187 ILE A CA 1
ATOM 1434 C C . ILE A 1 187 ? 16.802 1.837 2.695 1.00 94.25 187 ILE A C 1
ATOM 1436 O O . ILE A 1 187 ? 16.817 2.290 3.838 1.00 94.25 187 ILE A O 1
ATOM 1440 N N . ASN A 1 188 ? 16.966 0.537 2.448 1.00 91.81 188 ASN A N 1
ATOM 1441 C CA . ASN A 1 188 ? 17.134 -0.473 3.499 1.00 91.81 188 ASN A CA 1
ATOM 1442 C C . ASN A 1 188 ? 16.042 -0.431 4.591 1.00 91.81 188 ASN A C 1
ATOM 1444 O O . ASN A 1 188 ? 16.334 -0.555 5.780 1.00 91.81 188 ASN A O 1
ATOM 1448 N N . LEU A 1 189 ? 14.770 -0.300 4.195 1.00 92.38 189 LEU A N 1
ATOM 1449 C CA . LEU A 1 189 ? 13.622 -0.504 5.086 1.00 92.38 189 LEU A CA 1
ATOM 1450 C C . LEU A 1 189 ? 13.477 -2.000 5.442 1.00 92.38 189 LEU A C 1
ATOM 1452 O O . LEU A 1 189 ? 12.602 -2.698 4.943 1.00 92.38 189 LEU A O 1
ATOM 1456 N N . GLU A 1 190 ? 14.349 -2.519 6.306 1.00 89.12 190 GLU A N 1
ATOM 1457 C CA . GLU A 1 190 ? 14.477 -3.951 6.659 1.00 89.12 190 GLU A CA 1
ATOM 1458 C C . GLU A 1 190 ? 13.307 -4.526 7.496 1.00 89.12 190 GLU A C 1
ATOM 1460 O O . GLU A 1 190 ? 13.426 -5.577 8.131 1.00 89.12 190 GLU A O 1
ATOM 1465 N N . ILE A 1 191 ? 12.160 -3.851 7.477 1.00 91.12 191 ILE A N 1
ATOM 1466 C CA . ILE A 1 191 ? 10.945 -4.141 8.236 1.00 91.12 191 ILE A CA 1
ATOM 1467 C C . ILE A 1 191 ? 9.967 -4.901 7.333 1.00 91.12 191 ILE A C 1
ATOM 1469 O O . ILE A 1 191 ? 9.759 -4.531 6.176 1.00 91.12 191 ILE A O 1
ATOM 1473 N N . GLN A 1 192 ? 9.329 -5.947 7.865 1.00 93.12 192 GLN A N 1
ATOM 1474 C CA . GLN A 1 192 ? 8.228 -6.607 7.169 1.00 93.12 192 GLN A CA 1
ATOM 1475 C C . GLN A 1 192 ? 6.918 -5.842 7.405 1.00 93.12 192 GLN A C 1
ATOM 1477 O O . GLN A 1 192 ? 6.466 -5.722 8.543 1.00 93.12 192 GLN A O 1
ATOM 1482 N N . LEU A 1 193 ? 6.287 -5.379 6.327 1.00 96.19 193 LEU A N 1
ATOM 1483 C CA . LEU A 1 193 ? 4.989 -4.703 6.346 1.00 96.19 193 LEU A CA 1
ATOM 1484 C C . LEU A 1 193 ? 3.932 -5.524 5.596 1.00 96.19 193 LEU A C 1
ATOM 1486 O O . LEU A 1 193 ? 4.220 -6.188 4.600 1.00 96.19 193 LEU A O 1
ATOM 1490 N N . GLU A 1 194 ? 2.684 -5.442 6.048 1.00 97.38 194 GLU A N 1
ATOM 1491 C CA . GLU A 1 194 ? 1.524 -5.858 5.259 1.00 97.38 194 GLU A CA 1
ATOM 1492 C C . GLU A 1 194 ? 1.207 -4.807 4.188 1.00 97.38 194 GLU A C 1
ATOM 1494 O O . GLU A 1 194 ? 1.059 -5.184 3.028 1.00 97.38 194 GLU A O 1
ATOM 1499 N N . GLU A 1 195 ? 1.217 -3.510 4.522 1.00 97.44 195 GLU A N 1
ATOM 1500 C CA . GLU A 1 195 ? 1.061 -2.433 3.533 1.00 97.44 195 GLU A CA 1
ATOM 1501 C C . GLU A 1 195 ? 1.729 -1.099 3.919 1.00 97.44 195 GLU A C 1
ATOM 1503 O O . GLU A 1 195 ? 2.045 -0.850 5.087 1.00 97.44 195 GLU A O 1
ATOM 1508 N N . ILE A 1 196 ? 1.915 -0.227 2.919 1.00 97.88 196 ILE A N 1
ATOM 1509 C CA . ILE A 1 196 ? 2.142 1.213 3.118 1.00 97.88 196 ILE A CA 1
ATOM 1510 C C . ILE A 1 196 ? 0.901 1.978 2.648 1.00 97.88 196 ILE A C 1
ATOM 1512 O O . ILE A 1 196 ? 0.497 1.867 1.492 1.00 97.88 196 ILE A O 1
ATOM 1516 N N . GLU A 1 197 ? 0.323 2.784 3.539 1.00 97.94 197 GLU A N 1
ATOM 1517 C CA . GLU A 1 197 ? -0.851 3.616 3.270 1.00 97.94 197 GLU A CA 1
ATOM 1518 C C . GLU A 1 197 ? -0.422 5.061 2.974 1.00 97.94 197 GLU A C 1
ATOM 1520 O O . GLU A 1 197 ? 0.100 5.761 3.844 1.00 97.94 197 GLU A O 1
ATOM 1525 N N . PHE A 1 198 ? -0.658 5.539 1.752 1.00 98.38 198 PHE A N 1
ATOM 1526 C CA . PHE A 1 198 ? -0.324 6.907 1.353 1.00 98.38 198 PHE A CA 1
ATOM 1527 C C . PHE A 1 198 ? -1.521 7.850 1.512 1.00 98.38 198 PHE A C 1
ATOM 1529 O O . PHE A 1 198 ? -2.416 7.877 0.668 1.00 98.38 198 PHE A O 1
ATOM 1536 N N . ARG A 1 199 ? -1.505 8.674 2.567 1.00 97.81 199 ARG A N 1
ATOM 1537 C CA . ARG A 1 199 ? -2.430 9.814 2.722 1.00 97.81 199 ARG A CA 1
ATOM 1538 C C . ARG A 1 199 ? -1.864 11.082 2.102 1.00 97.81 199 ARG A C 1
ATOM 1540 O O . ARG A 1 199 ? -2.602 11.872 1.520 1.00 97.81 199 ARG A O 1
ATOM 1547 N N . ALA A 1 200 ? -0.544 11.250 2.191 1.00 97.94 200 ALA A N 1
ATOM 1548 C CA . ALA A 1 200 ? 0.192 12.236 1.415 1.00 97.94 200 ALA A CA 1
ATOM 1549 C C . ALA A 1 200 ? -0.124 12.117 -0.083 1.00 97.94 200 ALA A C 1
ATOM 1551 O O . ALA A 1 200 ? -0.131 11.024 -0.654 1.00 97.94 200 ALA A O 1
ATOM 1552 N N . LYS A 1 201 ? -0.322 13.262 -0.742 1.00 97.62 201 LYS A N 1
ATOM 1553 C CA . LYS A 1 201 ? -0.589 13.347 -2.186 1.00 97.62 201 LYS A CA 1
ATOM 1554 C C . LYS A 1 201 ? 0.732 13.278 -2.956 1.00 97.62 201 LYS A C 1
ATOM 1556 O O . LYS A 1 201 ? 1.147 14.251 -3.580 1.00 97.62 201 LYS A O 1
ATOM 1561 N N . ILE A 1 202 ? 1.421 12.140 -2.827 1.00 98.75 202 ILE A N 1
ATOM 1562 C CA . ILE A 1 202 ? 2.737 11.889 -3.421 1.00 98.75 202 ILE A CA 1
ATOM 1563 C C . ILE A 1 202 ? 2.657 12.011 -4.942 1.00 98.75 202 ILE A C 1
ATOM 1565 O O . ILE A 1 202 ? 1.961 11.248 -5.602 1.00 98.75 202 ILE A O 1
ATOM 1569 N N . THR A 1 203 ? 3.432 12.937 -5.500 1.00 98.69 203 THR A N 1
ATOM 1570 C CA . THR A 1 203 ? 3.541 13.176 -6.946 1.00 98.69 203 THR A CA 1
ATOM 1571 C C . THR A 1 203 ? 4.811 12.590 -7.562 1.00 98.69 203 THR A C 1
ATOM 1573 O O . THR A 1 203 ? 4.805 12.253 -8.749 1.00 98.69 203 THR A O 1
ATOM 1576 N N . LYS A 1 204 ? 5.869 12.392 -6.765 1.00 98.81 204 LYS A N 1
ATOM 1577 C CA . LYS A 1 204 ? 7.107 11.707 -7.159 1.00 98.81 204 LYS A CA 1
ATOM 1578 C C . LYS A 1 204 ? 7.562 10.708 -6.092 1.00 98.81 204 LYS A C 1
ATOM 1580 O O . LYS A 1 204 ? 7.498 11.001 -4.900 1.00 98.81 204 LYS A O 1
ATOM 1585 N N . ILE A 1 205 ? 8.068 9.563 -6.546 1.00 98.81 205 ILE A N 1
ATOM 1586 C CA . ILE A 1 205 ? 8.948 8.668 -5.789 1.00 98.81 205 ILE A CA 1
ATOM 1587 C C . ILE A 1 205 ? 10.365 8.832 -6.359 1.00 98.81 205 ILE A C 1
ATOM 1589 O O . ILE A 1 205 ? 10.568 8.721 -7.570 1.00 98.81 205 ILE A O 1
ATOM 1593 N N . GLY A 1 206 ? 11.324 9.159 -5.495 1.00 98.62 206 GLY A N 1
ATOM 1594 C CA . GLY A 1 206 ? 12.702 9.495 -5.845 1.00 98.62 206 GLY A CA 1
ATOM 1595 C C . GLY A 1 206 ? 13.561 8.327 -6.334 1.00 98.62 206 GLY A C 1
ATOM 1596 O O . GLY A 1 206 ? 13.149 7.164 -6.349 1.00 98.62 206 GLY A O 1
ATOM 1597 N N . ALA A 1 207 ? 14.787 8.650 -6.736 1.00 98.50 207 ALA A N 1
ATOM 1598 C CA . ALA A 1 207 ? 15.801 7.673 -7.102 1.00 98.50 207 ALA A CA 1
ATOM 1599 C C . ALA A 1 207 ? 16.150 6.779 -5.901 1.00 98.50 207 ALA A C 1
ATOM 1601 O O . ALA A 1 207 ? 16.340 7.264 -4.786 1.00 98.50 207 ALA A O 1
ATOM 1602 N N . SER A 1 208 ? 16.216 5.465 -6.115 1.00 97.56 208 SER A N 1
ATOM 1603 C CA . SER A 1 208 ? 16.492 4.458 -5.077 1.00 97.56 208 SER A CA 1
ATOM 1604 C C . SER A 1 208 ? 15.591 4.538 -3.828 1.00 97.56 208 SER A C 1
ATOM 1606 O O . SER A 1 208 ? 15.975 4.062 -2.762 1.00 97.56 208 SER A O 1
ATOM 1608 N N . ALA A 1 209 ? 14.399 5.142 -3.929 1.00 98.12 209 ALA A N 1
ATOM 1609 C CA . ALA A 1 209 ? 13.568 5.485 -2.774 1.00 98.12 209 ALA A CA 1
ATOM 1610 C C . ALA A 1 209 ? 13.144 4.291 -1.902 1.00 98.12 209 ALA A C 1
ATOM 1612 O O . ALA A 1 209 ? 13.010 4.475 -0.703 1.00 98.12 209 ALA A O 1
ATOM 1613 N N . PHE A 1 210 ? 12.965 3.093 -2.460 1.00 96.88 210 PHE A N 1
ATOM 1614 C CA . PHE A 1 210 ? 12.684 1.841 -1.740 1.00 96.88 210 PHE A CA 1
ATOM 1615 C C . PHE A 1 210 ? 13.748 0.769 -2.047 1.00 96.88 210 PHE A C 1
ATOM 1617 O O . PHE A 1 210 ? 13.447 -0.423 -2.138 1.00 96.88 210 PHE A O 1
ATOM 1624 N N . TYR A 1 211 ? 14.993 1.201 -2.275 1.00 94.88 211 TYR A N 1
ATOM 1625 C CA . TYR A 1 211 ? 16.094 0.328 -2.678 1.00 94.88 211 TYR A CA 1
ATOM 1626 C C . TYR A 1 211 ? 16.691 -0.454 -1.501 1.00 94.88 211 TYR A C 1
ATOM 1628 O O . TYR A 1 211 ? 16.860 0.087 -0.410 1.00 94.88 211 TYR A O 1
ATOM 1636 N N . TYR A 1 212 ? 17.105 -1.699 -1.731 1.00 91.25 212 TYR A N 1
ATOM 1637 C CA . TYR A 1 212 ? 17.876 -2.477 -0.751 1.00 91.25 212 TYR A CA 1
ATOM 1638 C C . TYR A 1 212 ? 19.325 -2.626 -1.219 1.00 91.25 212 TYR A C 1
ATOM 1640 O O . TYR A 1 212 ? 19.579 -3.105 -2.323 1.00 91.25 212 TYR A O 1
ATOM 1648 N N . THR A 1 213 ? 20.298 -2.218 -0.400 1.00 86.88 213 THR A N 1
ATOM 1649 C CA . THR A 1 213 ? 21.729 -2.292 -0.753 1.00 86.88 213 THR A CA 1
ATOM 1650 C C . THR A 1 213 ? 22.356 -3.644 -0.431 1.00 86.88 213 THR A C 1
ATOM 1652 O O . THR A 1 213 ? 23.378 -3.982 -1.026 1.00 86.88 213 THR A O 1
ATOM 1655 N N . THR A 1 214 ? 21.751 -4.438 0.462 1.00 73.38 214 THR A N 1
ATOM 1656 C CA . THR A 1 214 ? 22.204 -5.803 0.765 1.00 73.38 214 THR A CA 1
ATOM 1657 C C . THR A 1 214 ? 21.148 -6.835 0.374 1.00 73.38 214 THR A C 1
ATOM 1659 O O . THR A 1 214 ? 19.966 -6.698 0.681 1.00 73.38 214 THR A O 1
ATOM 1662 N N . LEU A 1 215 ? 21.578 -7.905 -0.300 1.00 63.12 215 LEU A N 1
ATOM 1663 C CA . LEU A 1 215 ? 20.723 -9.067 -0.569 1.00 63.12 215 LEU A CA 1
ATOM 1664 C C . LEU A 1 215 ? 20.690 -10.046 0.616 1.00 63.12 215 LEU A C 1
ATOM 1666 O O . LEU A 1 215 ? 19.773 -10.860 0.708 1.00 63.12 215 LEU A O 1
ATOM 1670 N N . THR A 1 216 ? 21.678 -9.950 1.511 1.00 57.75 216 THR A N 1
ATOM 1671 C CA . THR A 1 216 ? 21.944 -10.872 2.624 1.00 57.75 216 THR A CA 1
ATOM 1672 C C . THR A 1 216 ? 21.002 -10.716 3.812 1.00 57.75 216 THR A C 1
ATOM 1674 O O . THR A 1 216 ? 20.860 -11.672 4.569 1.00 57.75 216 THR A O 1
ATOM 1677 N N . ASN A 1 217 ? 20.351 -9.559 3.978 1.00 53.09 217 ASN A N 1
ATOM 1678 C CA . ASN A 1 217 ? 19.321 -9.367 4.996 1.00 53.09 217 ASN A CA 1
ATOM 1679 C C . ASN A 1 217 ? 17.930 -9.448 4.338 1.00 53.09 217 ASN A C 1
ATOM 1681 O O . ASN A 1 217 ? 17.606 -8.709 3.401 1.00 53.09 217 ASN A O 1
ATOM 1685 N N . THR A 1 218 ? 17.125 -10.428 4.751 1.00 59.28 218 THR A N 1
ATOM 1686 C CA . THR A 1 218 ? 15.932 -10.876 4.002 1.00 59.28 218 THR A CA 1
ATOM 1687 C C . THR A 1 218 ? 14.597 -10.526 4.662 1.00 59.28 218 THR A C 1
ATOM 1689 O O . THR A 1 218 ? 13.550 -10.921 4.155 1.00 59.28 218 THR A O 1
ATOM 1692 N N . THR A 1 219 ? 14.615 -9.754 5.751 1.00 67.88 219 THR A N 1
ATOM 1693 C CA . THR A 1 219 ? 13.423 -9.352 6.523 1.00 67.88 219 THR A CA 1
ATOM 1694 C C . THR A 1 219 ? 12.600 -8.244 5.861 1.00 67.88 219 THR A C 1
ATOM 1696 O O . THR A 1 219 ? 11.379 -8.228 6.002 1.00 67.88 219 THR A O 1
ATOM 1699 N N . GLY A 1 220 ? 13.245 -7.339 5.116 1.00 81.56 220 GLY A N 1
ATOM 1700 C CA . GLY A 1 220 ? 12.574 -6.261 4.385 1.00 81.56 220 GLY A CA 1
ATOM 1701 C C . GLY A 1 220 ? 11.692 -6.798 3.258 1.00 81.56 220 GLY A C 1
ATOM 1702 O O . GLY A 1 220 ? 12.199 -7.345 2.272 1.00 81.56 220 GLY A O 1
ATOM 1703 N N . LYS A 1 221 ? 10.373 -6.648 3.420 1.00 91.06 221 LYS A N 1
ATOM 1704 C CA . LYS A 1 221 ? 9.336 -7.024 2.449 1.00 91.06 221 LYS A CA 1
ATOM 1705 C C . LYS A 1 221 ? 8.042 -6.269 2.757 1.00 91.06 221 LYS A C 1
ATOM 1707 O O . LYS A 1 221 ? 7.622 -6.218 3.908 1.00 91.06 221 LYS A O 1
ATOM 1712 N N . ILE A 1 222 ? 7.363 -5.771 1.729 1.00 95.50 222 ILE A N 1
ATOM 1713 C CA . ILE A 1 222 ? 6.019 -5.187 1.849 1.00 95.50 222 ILE A CA 1
ATOM 1714 C C . ILE A 1 222 ? 5.049 -6.121 1.127 1.00 95.50 222 ILE A C 1
ATOM 1716 O O . ILE A 1 222 ? 5.235 -6.351 -0.061 1.00 95.50 222 ILE A O 1
ATOM 1720 N N . ASN A 1 223 ? 4.033 -6.690 1.784 1.00 97.19 223 ASN A N 1
ATOM 1721 C CA . ASN A 1 223 ? 3.112 -7.599 1.084 1.00 97.19 223 ASN A CA 1
ATOM 1722 C C . ASN A 1 223 ? 2.354 -6.850 -0.030 1.00 97.19 223 ASN A C 1
ATOM 1724 O O . ASN A 1 223 ? 2.435 -7.266 -1.184 1.00 97.19 223 ASN A O 1
ATOM 1728 N N . LYS A 1 224 ? 1.704 -5.723 0.287 1.00 97.75 224 LYS A N 1
ATOM 1729 C CA . LYS A 1 224 ? 0.937 -4.895 -0.655 1.00 97.75 224 LYS A CA 1
ATOM 1730 C C . LYS A 1 224 ? 1.467 -3.460 -0.711 1.00 97.75 224 LYS A C 1
ATOM 1732 O O . LYS A 1 224 ? 1.543 -2.775 0.305 1.00 97.75 224 LYS A O 1
ATOM 1737 N N . PHE A 1 225 ? 1.786 -2.971 -1.904 1.00 98.25 225 PHE A N 1
ATOM 1738 C CA . PHE A 1 225 ? 2.153 -1.577 -2.146 1.00 98.25 225 PHE A CA 1
ATOM 1739 C C . PHE A 1 225 ? 1.243 -0.996 -3.229 1.00 98.25 225 PHE A C 1
ATOM 1741 O O . PHE A 1 225 ? 1.371 -1.324 -4.408 1.00 98.25 225 PHE A O 1
ATOM 1748 N N . VAL A 1 226 ? 0.326 -0.110 -2.835 1.00 98.38 226 VAL A N 1
ATOM 1749 C CA . VAL A 1 226 ? -0.517 0.648 -3.769 1.00 98.38 226 VAL A CA 1
ATOM 1750 C C . VAL A 1 226 ? 0.003 2.077 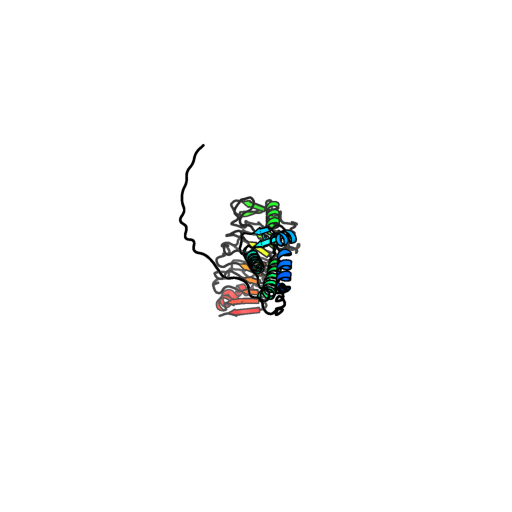-3.818 1.00 98.38 226 VAL A C 1
ATOM 1752 O O . VAL A 1 226 ? -0.145 2.831 -2.858 1.00 98.38 226 VAL A O 1
ATOM 1755 N N . ALA A 1 227 ? 0.625 2.460 -4.932 1.00 98.12 227 ALA A N 1
ATOM 1756 C CA . ALA A 1 227 ? 1.040 3.843 -5.123 1.00 98.12 227 ALA A CA 1
ATOM 1757 C C . ALA A 1 227 ? -0.195 4.767 -5.248 1.00 98.12 227 ALA A C 1
ATOM 1759 O O . ALA A 1 227 ? -1.166 4.412 -5.923 1.00 98.12 227 ALA A O 1
ATOM 1760 N N . PRO A 1 228 ? -0.185 5.961 -4.624 1.00 97.81 228 PRO A N 1
ATOM 1761 C CA . PRO A 1 228 ? -1.348 6.841 -4.599 1.00 97.81 228 PRO A CA 1
ATOM 1762 C C . PRO A 1 228 ? -1.618 7.426 -5.986 1.00 97.81 228 PRO A C 1
ATOM 1764 O O . PRO A 1 228 ? -0.690 7.801 -6.697 1.00 97.81 228 PRO A O 1
ATOM 1767 N N . SER A 1 229 ? -2.890 7.614 -6.341 1.00 97.88 229 SER A N 1
ATOM 1768 C CA . SER A 1 229 ? -3.341 8.112 -7.658 1.00 97.88 229 SER A CA 1
ATOM 1769 C C . SER A 1 229 ? -2.866 9.525 -8.045 1.00 97.88 229 SER A C 1
ATOM 1771 O O . SER A 1 229 ? -3.156 9.998 -9.140 1.00 97.88 229 SER A O 1
ATOM 1773 N N . SER A 1 230 ? -2.132 10.206 -7.162 1.00 98.38 230 SER A N 1
ATOM 1774 C CA . SER A 1 230 ? -1.440 11.471 -7.437 1.00 98.38 230 SER A CA 1
ATOM 1775 C C . SER A 1 230 ? -0.032 11.292 -8.027 1.00 98.38 230 SER A C 1
ATOM 1777 O O . SER A 1 230 ? 0.542 12.281 -8.495 1.00 98.38 230 SER A O 1
ATOM 1779 N N . LEU A 1 231 ? 0.508 10.066 -8.037 1.00 98.75 231 LEU A N 1
ATOM 1780 C CA . LEU A 1 231 ? 1.868 9.753 -8.472 1.00 98.75 231 LEU A CA 1
ATOM 1781 C C . LEU A 1 231 ? 2.036 9.944 -9.983 1.00 98.75 231 LEU A C 1
ATOM 1783 O O . LEU A 1 231 ? 1.318 9.360 -10.787 1.00 98.75 231 LEU A O 1
ATOM 1787 N N . LYS A 1 232 ? 3.038 10.741 -10.361 1.00 98.50 232 LYS A N 1
ATOM 1788 C CA . LYS A 1 232 ? 3.370 11.089 -11.752 1.00 98.50 232 LYS A CA 1
ATOM 1789 C C . LYS A 1 232 ? 4.762 10.630 -12.162 1.00 98.50 232 LYS A C 1
ATOM 1791 O O . LYS A 1 232 ? 5.004 10.473 -13.353 1.00 98.50 232 LYS A O 1
ATOM 1796 N N . ILE A 1 233 ? 5.681 10.464 -11.209 1.00 98.62 233 ILE A N 1
ATOM 1797 C CA . ILE A 1 233 ? 7.103 10.218 -11.479 1.00 98.62 233 ILE A CA 1
ATOM 1798 C C . ILE A 1 233 ? 7.648 9.108 -10.573 1.00 98.62 233 ILE A C 1
ATOM 1800 O O . ILE A 1 233 ? 7.489 9.167 -9.355 1.00 98.62 233 ILE A O 1
ATOM 1804 N N . ILE A 1 234 ? 8.337 8.137 -11.171 1.00 98.75 234 ILE A N 1
ATOM 1805 C CA . ILE A 1 234 ? 9.072 7.060 -10.500 1.00 98.75 234 ILE A CA 1
ATOM 1806 C C . ILE A 1 234 ? 10.537 7.147 -10.940 1.00 98.75 234 ILE A C 1
ATOM 1808 O O . ILE A 1 234 ? 10.831 7.026 -12.131 1.00 98.75 234 ILE A O 1
ATOM 1812 N N . GLY A 1 235 ? 11.423 7.390 -9.972 1.00 98.69 235 GLY A N 1
ATOM 1813 C CA . GLY A 1 235 ? 12.845 7.666 -10.174 1.00 98.69 235 GLY A CA 1
ATOM 1814 C C . GLY A 1 235 ? 13.715 6.466 -10.563 1.00 98.69 235 GLY A C 1
ATOM 1815 O O . GLY A 1 235 ? 13.322 5.306 -10.412 1.00 98.69 235 GLY A O 1
ATOM 1816 N N . TYR A 1 236 ? 14.952 6.757 -10.981 1.00 98.50 236 TYR A N 1
ATOM 1817 C CA . TYR A 1 236 ? 16.022 5.771 -11.204 1.00 98.50 236 TYR A CA 1
ATOM 1818 C C . TYR A 1 236 ? 16.067 4.712 -10.096 1.00 98.50 236 TYR A C 1
ATOM 1820 O O . TYR A 1 236 ? 16.251 5.050 -8.927 1.00 98.50 236 TYR A O 1
ATOM 1828 N N . SER A 1 237 ? 15.932 3.431 -10.452 1.00 97.75 237 SER A N 1
ATOM 1829 C CA . SER A 1 237 ? 16.033 2.309 -9.505 1.00 97.75 237 SER A CA 1
ATOM 1830 C C . SER A 1 237 ? 15.155 2.443 -8.241 1.00 97.75 237 SER A C 1
ATOM 1832 O O . SER A 1 237 ? 15.488 1.875 -7.198 1.00 97.75 237 SER A O 1
ATOM 1834 N N . ALA A 1 238 ? 14.037 3.187 -8.316 1.00 98.44 238 ALA A N 1
ATOM 1835 C CA . ALA A 1 238 ? 13.177 3.524 -7.174 1.00 98.44 238 ALA A CA 1
ATOM 1836 C C . ALA A 1 238 ? 12.702 2.306 -6.370 1.00 98.44 238 ALA A C 1
ATOM 1838 O O . ALA A 1 238 ? 12.571 2.406 -5.154 1.00 98.44 238 ALA A O 1
ATOM 1839 N N . PHE A 1 239 ? 12.494 1.168 -7.034 1.00 97.94 239 PHE A N 1
ATOM 1840 C CA . PHE A 1 239 ? 12.146 -0.116 -6.434 1.00 97.94 239 PHE A CA 1
ATOM 1841 C C . PHE A 1 239 ? 13.199 -1.188 -6.770 1.00 97.94 239 PHE A C 1
ATOM 1843 O O . PHE A 1 239 ? 12.831 -2.320 -7.040 1.00 97.94 239 PHE A O 1
ATOM 1850 N N . GLY A 1 240 ? 14.499 -0.869 -6.814 1.00 96.19 240 GLY A N 1
ATOM 1851 C CA . GLY A 1 240 ? 15.548 -1.878 -7.052 1.00 96.19 240 GLY A CA 1
ATOM 1852 C C . GLY A 1 240 ? 15.827 -2.763 -5.824 1.00 96.19 240 GLY A C 1
ATOM 1853 O O . GLY A 1 240 ? 15.804 -2.290 -4.690 1.00 96.19 240 GLY A O 1
ATOM 1854 N N . ASN A 1 241 ? 16.087 -4.056 -6.034 1.00 94.94 241 ASN A N 1
ATOM 1855 C CA . ASN A 1 241 ? 16.137 -5.108 -5.004 1.00 94.94 241 ASN A CA 1
ATOM 1856 C C . ASN A 1 241 ? 14.862 -5.196 -4.130 1.00 94.94 241 ASN A C 1
ATOM 1858 O O . ASN A 1 241 ? 14.886 -5.774 -3.041 1.00 94.94 241 ASN A O 1
ATOM 1862 N N . PHE A 1 242 ? 13.742 -4.624 -4.582 1.00 95.31 242 PHE A N 1
ATOM 1863 C CA . PHE A 1 242 ? 12.501 -4.525 -3.813 1.00 95.31 242 PHE A CA 1
ATOM 1864 C C . PHE A 1 242 ? 11.812 -5.889 -3.691 1.00 95.31 242 PHE A C 1
ATOM 1866 O O . PHE A 1 242 ? 11.887 -6.718 -4.600 1.00 95.31 242 PHE A O 1
ATOM 1873 N N . ARG A 1 243 ? 11.130 -6.144 -2.567 1.00 94.44 243 ARG A N 1
ATOM 1874 C CA . ARG A 1 243 ? 10.459 -7.425 -2.288 1.00 94.44 243 ARG A CA 1
ATOM 1875 C C . ARG A 1 243 ? 8.985 -7.201 -1.963 1.00 94.44 243 ARG A C 1
ATOM 1877 O O . ARG A 1 243 ? 8.670 -6.596 -0.937 1.00 94.44 243 ARG A O 1
ATOM 1884 N N . CYS A 1 244 ? 8.097 -7.699 -2.824 1.00 96.38 244 CYS A N 1
ATOM 1885 C CA . CYS A 1 244 ? 6.659 -7.455 -2.733 1.00 96.38 244 CYS A CA 1
ATOM 1886 C C . CYS A 1 244 ? 5.807 -8.657 -3.182 1.00 96.38 244 CYS A C 1
ATOM 1888 O O . CYS A 1 244 ? 6.238 -9.438 -4.030 1.00 96.38 244 CYS A O 1
ATOM 1890 N N . ASP A 1 245 ? 4.596 -8.820 -2.634 1.00 97.31 245 ASP A N 1
ATOM 1891 C CA . ASP A 1 245 ? 3.617 -9.743 -3.231 1.00 97.31 245 ASP A CA 1
ATOM 1892 C C . ASP A 1 245 ? 2.778 -9.017 -4.298 1.00 97.31 245 ASP A C 1
ATOM 1894 O O . ASP A 1 245 ? 2.599 -9.546 -5.388 1.00 97.31 245 ASP A O 1
ATOM 1898 N N . GLU A 1 246 ? 2.313 -7.796 -4.030 1.00 98.38 246 GLU A N 1
ATOM 1899 C CA . GLU A 1 246 ? 1.430 -7.030 -4.918 1.00 98.38 246 GLU A CA 1
ATOM 1900 C C . GLU A 1 246 ? 1.874 -5.561 -5.004 1.00 98.38 246 GLU A C 1
ATOM 1902 O O . GLU A 1 246 ? 1.656 -4.783 -4.073 1.00 98.38 246 GLU A O 1
ATOM 1907 N N . LEU A 1 247 ? 2.479 -5.169 -6.132 1.00 98.56 247 LEU A N 1
ATOM 1908 C CA . LEU A 1 247 ? 2.844 -3.782 -6.434 1.00 98.56 247 LEU A CA 1
ATOM 1909 C C . LEU A 1 247 ? 1.906 -3.223 -7.511 1.00 98.56 247 LEU A C 1
ATOM 1911 O O . LEU A 1 247 ? 1.918 -3.678 -8.655 1.00 98.56 247 LEU A O 1
ATOM 1915 N N . ILE A 1 248 ? 1.109 -2.218 -7.145 1.00 98.44 248 ILE A N 1
ATOM 1916 C CA . ILE A 1 248 ? 0.178 -1.527 -8.043 1.00 98.44 248 ILE A CA 1
ATOM 1917 C C . ILE A 1 248 ? 0.659 -0.096 -8.274 1.00 98.44 248 ILE A C 1
ATOM 1919 O O . ILE A 1 248 ? 0.752 0.700 -7.335 1.00 98.44 248 ILE A O 1
ATOM 1923 N N . LEU A 1 249 ? 0.920 0.237 -9.540 1.00 98.56 249 LEU A N 1
ATOM 1924 C CA . LEU A 1 249 ? 1.247 1.588 -9.986 1.00 98.56 249 LEU A CA 1
ATOM 1925 C C . LEU A 1 249 ? 0.036 2.238 -10.677 1.00 98.56 249 LEU A C 1
ATOM 1927 O O . LEU A 1 249 ? -0.598 1.604 -11.521 1.00 98.56 249 LEU A O 1
ATOM 1931 N N . PRO A 1 250 ? -0.309 3.495 -10.348 1.00 98.19 250 PRO A N 1
ATOM 1932 C CA . PRO A 1 250 ? -1.489 4.150 -10.886 1.00 98.19 250 PRO A CA 1
ATOM 1933 C C . PRO A 1 250 ? -1.274 4.631 -12.322 1.00 98.19 250 PRO A C 1
ATOM 1935 O O . PRO A 1 250 ? -0.174 5.017 -12.723 1.00 98.19 250 PRO A O 1
ATOM 1938 N N . LYS A 1 251 ? -2.383 4.708 -13.059 1.00 97.62 251 LYS A N 1
ATOM 1939 C CA . LYS A 1 251 ? -2.483 5.436 -14.325 1.00 97.62 251 LYS A CA 1
ATOM 1940 C C . LYS A 1 251 ? -1.921 6.861 -14.193 1.00 97.62 251 LYS A C 1
ATOM 1942 O O . LYS A 1 251 ? -2.221 7.560 -13.227 1.00 97.62 251 LYS A O 1
ATOM 1947 N N . GLY A 1 252 ? -1.140 7.295 -15.178 1.00 96.81 252 GLY A N 1
ATOM 1948 C CA . GLY A 1 252 ? -0.484 8.600 -15.222 1.00 96.81 252 GLY A CA 1
ATOM 1949 C C . GLY A 1 252 ? 0.905 8.645 -14.575 1.00 96.81 252 GLY A C 1
ATOM 1950 O O . GLY A 1 252 ? 1.623 9.629 -14.784 1.00 96.81 252 GLY A O 1
ATOM 1951 N N . ALA A 1 253 ? 1.320 7.603 -13.844 1.00 98.25 253 ALA A N 1
ATOM 1952 C CA . ALA A 1 253 ? 2.686 7.485 -13.345 1.00 98.25 253 ALA A CA 1
ATOM 1953 C C . ALA A 1 253 ? 3.663 7.177 -14.490 1.00 98.25 253 ALA A C 1
ATOM 1955 O O . ALA A 1 253 ? 3.434 6.289 -15.310 1.00 98.25 253 ALA A O 1
ATOM 1956 N N . LYS A 1 254 ? 4.780 7.907 -14.535 1.00 97.56 254 LYS A N 1
ATOM 1957 C CA . LYS A 1 254 ? 5.824 7.768 -15.552 1.00 97.56 254 LYS A CA 1
ATOM 1958 C C . LYS A 1 254 ? 7.152 7.391 -14.921 1.00 97.56 254 LYS A C 1
ATOM 1960 O O . LYS A 1 254 ? 7.539 7.916 -13.880 1.00 97.56 254 LYS A O 1
ATOM 1965 N N . PHE A 1 255 ? 7.868 6.519 -15.606 1.00 98.12 255 PHE A N 1
ATOM 1966 C CA . PHE A 1 255 ? 9.260 6.210 -15.332 1.00 98.12 255 PHE A CA 1
ATOM 1967 C C . PHE A 1 255 ? 10.146 7.325 -15.909 1.00 98.12 255 PHE A C 1
ATOM 1969 O O . PHE A 1 255 ? 10.075 7.577 -17.111 1.00 98.12 255 PHE A O 1
ATOM 1976 N N . ASP A 1 256 ? 10.938 8.017 -15.080 1.00 92.81 256 ASP A N 1
ATOM 1977 C CA . ASP A 1 256 ? 11.773 9.150 -15.536 1.00 92.81 256 ASP A CA 1
ATOM 1978 C C . ASP A 1 256 ? 13.211 8.764 -15.924 1.00 92.81 256 ASP A C 1
ATOM 1980 O O . ASP A 1 256 ? 13.975 9.614 -16.385 1.00 92.81 256 ASP A O 1
ATOM 1984 N N . SER A 1 257 ? 13.587 7.493 -15.742 1.00 93.81 257 SER A N 1
ATOM 1985 C CA . SER A 1 257 ? 14.978 7.058 -15.851 1.00 93.81 257 SER A CA 1
ATOM 1986 C C . SER A 1 257 ? 15.114 5.578 -16.256 1.00 93.81 257 SER A C 1
ATOM 1988 O O . SER A 1 257 ? 14.699 5.182 -17.345 1.00 93.81 257 SER A O 1
ATOM 1990 N N . SER A 1 258 ? 15.754 4.732 -15.443 1.00 97.06 258 SER A N 1
ATOM 1991 C CA . SER A 1 258 ? 16.094 3.339 -15.768 1.00 97.06 258 SER A CA 1
ATOM 1992 C C . SER A 1 258 ? 16.158 2.456 -14.514 1.00 97.06 258 SER A C 1
ATOM 1994 O O . SER A 1 258 ? 16.086 2.956 -13.391 1.00 97.06 258 SER A O 1
ATOM 1996 N N . PHE A 1 259 ? 16.313 1.138 -14.700 1.00 98.19 259 PHE A N 1
ATOM 1997 C CA . PHE A 1 259 ? 16.522 0.154 -13.615 1.00 98.19 259 PHE A CA 1
ATOM 1998 C C . PHE A 1 259 ? 15.403 0.072 -12.550 1.00 98.19 259 PHE A C 1
ATOM 2000 O O . PHE A 1 259 ? 15.630 -0.467 -11.473 1.00 98.19 259 PHE A O 1
ATOM 2007 N N . HIS A 1 260 ? 14.199 0.589 -12.822 1.00 98.38 260 HIS A N 1
ATOM 2008 C CA . HIS A 1 260 ? 13.140 0.830 -11.825 1.00 98.38 260 HIS A CA 1
ATOM 2009 C C . HIS A 1 260 ? 12.824 -0.343 -10.882 1.00 98.38 260 HIS A C 1
ATOM 2011 O O . HIS A 1 260 ? 12.581 -0.085 -9.706 1.00 98.38 260 HIS A O 1
ATOM 2017 N N . PHE A 1 261 ? 12.877 -1.587 -11.372 1.00 98.44 261 PHE A N 1
ATOM 2018 C CA . PHE A 1 261 ? 12.660 -2.826 -10.611 1.00 98.44 261 PHE A CA 1
ATOM 2019 C C . PHE A 1 261 ? 13.874 -3.773 -10.670 1.00 98.44 261 PHE A C 1
ATOM 2021 O O . PHE A 1 261 ? 13.731 -4.983 -10.495 1.00 98.44 261 PHE A O 1
ATOM 2028 N N . PHE A 1 262 ? 15.077 -3.253 -10.934 1.00 97.62 262 PHE A N 1
ATOM 2029 C CA . PHE A 1 262 ? 16.309 -4.042 -11.063 1.00 97.62 262 PHE A CA 1
ATOM 2030 C C . PHE A 1 262 ? 16.488 -5.031 -9.903 1.00 97.62 262 PHE A C 1
ATOM 2032 O O . PHE A 1 262 ? 16.388 -4.632 -8.746 1.00 97.62 262 PHE A O 1
ATOM 2039 N N . SER A 1 263 ? 16.766 -6.304 -10.199 1.00 96.81 263 SER A N 1
ATOM 2040 C CA . SER A 1 263 ? 17.020 -7.363 -9.201 1.00 96.81 263 SER A CA 1
ATOM 2041 C C . SER A 1 263 ? 15.911 -7.575 -8.146 1.00 96.81 263 SER A C 1
ATOM 2043 O O . SER A 1 263 ? 16.164 -8.078 -7.051 1.00 96.81 263 SER A O 1
ATOM 2045 N N . SER A 1 264 ? 14.673 -7.178 -8.450 1.00 96.88 264 SER A N 1
ATOM 2046 C CA . SER A 1 264 ? 13.543 -7.207 -7.503 1.00 96.88 264 SER A CA 1
ATOM 2047 C C . SER A 1 264 ? 12.752 -8.505 -7.551 1.00 96.88 264 SER A C 1
ATOM 2049 O O . SER A 1 264 ? 12.799 -9.218 -8.546 1.00 96.88 264 SER A O 1
ATOM 2051 N N . LYS A 1 265 ? 11.991 -8.794 -6.490 1.00 96.69 265 LYS A N 1
ATOM 2052 C CA . LYS A 1 265 ? 11.127 -9.976 -6.369 1.00 96.69 265 LYS A CA 1
ATOM 2053 C C . LYS A 1 265 ? 9.682 -9.542 -6.126 1.00 96.69 265 LYS A C 1
ATOM 2055 O O . LYS A 1 265 ? 9.361 -9.096 -5.024 1.00 96.69 265 LYS A O 1
ATOM 2060 N N . ILE A 1 266 ? 8.828 -9.627 -7.148 1.00 98.25 266 ILE A N 1
ATOM 2061 C CA . ILE A 1 266 ? 7.451 -9.098 -7.123 1.00 98.25 266 ILE A CA 1
ATOM 2062 C C . ILE A 1 266 ? 6.485 -10.158 -7.671 1.00 98.25 266 ILE A C 1
ATOM 2064 O O . ILE A 1 266 ? 6.540 -10.474 -8.855 1.00 98.25 266 ILE A O 1
ATOM 2068 N N . LYS A 1 267 ? 5.574 -10.714 -6.859 1.00 98.12 267 LYS A N 1
ATOM 2069 C CA . LYS A 1 267 ? 4.662 -11.767 -7.367 1.00 98.12 267 LYS A CA 1
ATOM 2070 C C . LYS A 1 267 ? 3.632 -11.237 -8.366 1.00 98.12 267 LYS A C 1
ATOM 2072 O O . LYS A 1 267 ? 3.379 -11.894 -9.367 1.00 98.12 267 LYS A O 1
ATOM 2077 N N . HIS A 1 268 ? 3.065 -10.061 -8.126 1.00 98.31 268 HIS A N 1
ATOM 2078 C CA . HIS A 1 268 ? 2.087 -9.431 -9.008 1.00 98.31 268 HIS A CA 1
ATOM 2079 C C . HIS A 1 268 ? 2.460 -7.964 -9.210 1.00 98.31 268 HIS A C 1
ATOM 2081 O O . HIS A 1 268 ? 2.529 -7.201 -8.243 1.00 98.31 268 HIS A O 1
ATOM 2087 N N . LEU A 1 269 ? 2.713 -7.575 -10.463 1.00 98.44 269 LEU A N 1
ATOM 2088 C CA . LEU A 1 269 ? 3.041 -6.198 -10.831 1.00 98.44 269 LEU A CA 1
ATOM 2089 C C . LEU A 1 269 ? 2.009 -5.637 -11.811 1.00 98.44 269 LEU A C 1
ATOM 2091 O O . LEU A 1 269 ? 1.927 -6.071 -12.960 1.00 98.44 269 LEU A O 1
ATOM 2095 N N . VAL A 1 270 ? 1.268 -4.622 -11.363 1.00 98.19 270 VAL A N 1
ATOM 2096 C CA . VAL A 1 270 ? 0.375 -3.828 -12.213 1.00 98.19 270 VAL A CA 1
ATOM 2097 C C . VAL A 1 270 ? 1.101 -2.548 -12.623 1.00 98.19 270 VAL A C 1
ATOM 2099 O O . VAL A 1 270 ? 1.390 -1.684 -11.792 1.00 98.19 270 VAL A O 1
ATOM 2102 N N . LEU A 1 271 ? 1.416 -2.452 -13.915 1.00 98.62 271 LEU A N 1
ATOM 2103 C CA . LEU A 1 271 ? 1.978 -1.257 -14.547 1.00 98.62 271 LEU A CA 1
ATOM 2104 C C . LEU A 1 271 ? 0.873 -0.228 -14.867 1.00 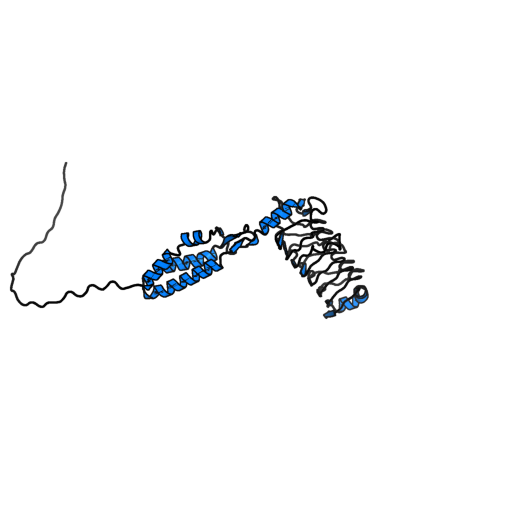98.62 271 LEU A C 1
ATOM 2106 O O . LEU A 1 271 ? -0.285 -0.620 -15.003 1.00 98.62 271 LEU A O 1
ATOM 2110 N N . PRO A 1 272 ? 1.205 1.066 -15.046 1.00 98.25 272 PRO A N 1
ATOM 2111 C CA . PRO A 1 272 ? 0.228 2.085 -15.433 1.00 98.25 272 PRO A CA 1
ATOM 2112 C C . PRO A 1 272 ? -0.446 1.763 -16.778 1.00 98.25 272 PRO A C 1
ATOM 2114 O O . PRO A 1 272 ? 0.242 1.564 -17.778 1.00 98.25 272 PRO A O 1
ATOM 2117 N N . ASP A 1 273 ? -1.782 1.773 -16.827 1.00 96.06 273 ASP A N 1
ATOM 2118 C CA . ASP A 1 273 ? -2.572 1.438 -18.032 1.00 96.06 273 ASP A CA 1
ATOM 2119 C C . ASP A 1 273 ? -2.343 2.374 -19.239 1.00 96.06 273 ASP A C 1
ATOM 2121 O O . ASP A 1 273 ? -2.805 2.082 -20.339 1.00 96.06 273 ASP A O 1
ATOM 2125 N N . ASP A 1 274 ? -1.687 3.520 -19.042 1.00 96.75 274 ASP A N 1
ATOM 2126 C CA . ASP A 1 274 ? -1.315 4.494 -20.075 1.00 96.75 274 ASP A CA 1
ATOM 2127 C C . ASP A 1 274 ? 0.204 4.579 -20.328 1.00 96.75 274 ASP A C 1
ATOM 2129 O O . ASP A 1 274 ? 0.691 5.524 -20.955 1.00 96.75 274 ASP A O 1
ATOM 2133 N N . LEU A 1 275 ? 0.963 3.576 -19.877 1.00 97.88 275 LEU A N 1
ATOM 2134 C CA . LEU A 1 275 ? 2.391 3.446 -20.155 1.00 97.88 275 LEU A CA 1
ATOM 2135 C C . LEU A 1 275 ? 2.640 3.189 -21.650 1.00 97.88 275 LEU A C 1
ATOM 2137 O O . LEU A 1 275 ? 2.127 2.224 -22.214 1.00 97.88 275 LEU A O 1
ATOM 2141 N N . THR A 1 276 ? 3.464 4.024 -22.289 1.00 97.19 276 THR A N 1
ATOM 2142 C CA . THR A 1 276 ? 3.757 3.937 -23.734 1.00 97.19 276 THR A CA 1
ATOM 2143 C C . THR A 1 276 ? 5.022 3.148 -24.080 1.00 97.19 276 THR A C 1
ATOM 2145 O O . THR A 1 276 ? 5.190 2.752 -25.230 1.00 97.19 276 THR A O 1
ATOM 2148 N N . ALA A 1 277 ? 5.922 2.922 -23.120 1.00 97.56 277 ALA A N 1
ATOM 2149 C CA . ALA A 1 277 ? 7.209 2.262 -23.341 1.00 97.56 277 ALA A CA 1
ATOM 2150 C C . ALA A 1 277 ? 7.673 1.502 -22.090 1.00 97.56 277 ALA A C 1
ATOM 2152 O O . ALA A 1 277 ? 7.438 1.965 -20.973 1.00 97.56 277 ALA A O 1
ATOM 2153 N N . ILE A 1 278 ? 8.382 0.380 -22.260 1.00 98.31 278 ILE A N 1
ATOM 2154 C CA . ILE A 1 278 ? 9.132 -0.252 -21.160 1.00 98.31 278 ILE A CA 1
ATOM 2155 C C . ILE A 1 278 ? 10.553 0.341 -21.117 1.00 98.31 278 ILE A C 1
ATOM 2157 O O . ILE A 1 278 ? 11.281 0.163 -22.091 1.00 98.31 278 ILE A O 1
ATOM 2161 N N . PRO A 1 279 ? 10.977 1.018 -20.026 1.00 98.12 279 PRO A N 1
ATOM 2162 C CA . PRO A 1 279 ? 12.272 1.704 -19.965 1.00 98.12 279 PRO A CA 1
ATOM 2163 C C . PRO A 1 279 ? 13.503 0.791 -19.979 1.00 98.12 279 PRO A C 1
ATOM 2165 O O . PRO A 1 279 ? 13.444 -0.386 -19.612 1.00 98.12 279 PRO A O 1
ATOM 2168 N N . PHE A 1 280 ? 14.655 1.392 -20.294 1.00 98.50 280 PHE A N 1
ATOM 2169 C CA . PHE A 1 280 ? 15.961 0.732 -20.301 1.00 98.50 280 PHE A CA 1
ATOM 2170 C C . PHE A 1 280 ? 16.216 0.011 -18.969 1.00 98.50 280 PHE A C 1
ATOM 2172 O O . PHE A 1 280 ? 16.150 0.603 -17.882 1.00 98.50 280 PHE A O 1
ATOM 2179 N N . LYS A 1 281 ? 16.483 -1.297 -19.061 1.00 98.56 281 LYS A N 1
ATOM 2180 C CA . LYS A 1 281 ? 16.757 -2.189 -17.918 1.00 98.56 281 LYS A CA 1
ATOM 2181 C C . LYS A 1 281 ? 15.689 -2.200 -16.815 1.00 98.56 281 LYS A C 1
ATOM 2183 O O . LYS A 1 281 ? 16.006 -2.546 -15.679 1.00 98.56 281 LYS A O 1
ATOM 2188 N N . ALA A 1 282 ? 14.432 -1.852 -17.117 1.00 98.44 282 ALA A N 1
ATOM 2189 C CA . ALA A 1 282 ? 13.361 -1.741 -16.119 1.00 98.44 282 ALA A CA 1
ATOM 2190 C C . ALA A 1 282 ? 13.206 -2.985 -15.221 1.00 98.44 282 ALA A C 1
ATOM 2192 O O . ALA A 1 282 ? 13.056 -2.822 -14.012 1.00 98.44 282 ALA A O 1
ATOM 2193 N N . PHE A 1 283 ? 13.308 -4.189 -15.793 1.00 98.69 283 PHE A N 1
ATOM 2194 C CA . PHE A 1 283 ? 13.191 -5.489 -15.116 1.00 98.69 283 PHE A CA 1
ATOM 2195 C C . PHE A 1 283 ? 14.498 -6.298 -15.143 1.00 98.69 283 PHE A C 1
ATOM 2197 O O . PHE A 1 283 ? 14.475 -7.519 -15.012 1.00 98.69 283 PHE A O 1
ATOM 2204 N N . HIS A 1 284 ? 15.645 -5.643 -15.337 1.00 98.56 284 HIS A N 1
ATOM 2205 C CA . HIS A 1 284 ? 16.943 -6.314 -15.433 1.00 98.56 284 HIS A CA 1
ATOM 2206 C C . HIS A 1 284 ? 17.224 -7.143 -14.163 1.00 98.56 284 HIS A C 1
ATOM 2208 O O . HIS A 1 284 ? 17.194 -6.604 -13.055 1.00 98.56 284 HIS A O 1
ATOM 2214 N N . ASN A 1 285 ? 17.462 -8.449 -14.324 1.00 98.25 285 ASN A N 1
ATOM 2215 C CA . ASN A 1 285 ? 17.617 -9.442 -13.248 1.00 98.25 285 ASN A CA 1
ATOM 2216 C C . ASN A 1 285 ? 16.408 -9.564 -12.278 1.00 98.25 285 ASN A C 1
ATOM 2218 O O . ASN A 1 285 ? 16.552 -10.074 -11.170 1.00 98.25 285 ASN A O 1
ATOM 2222 N N . ALA A 1 286 ? 15.213 -9.084 -12.642 1.00 98.44 286 ALA A N 1
ATOM 2223 C CA . ALA A 1 286 ? 14.031 -9.162 -11.776 1.00 98.44 286 ALA A CA 1
ATOM 2224 C C . ALA A 1 286 ? 13.345 -10.541 -11.827 1.00 98.44 286 ALA A C 1
ATOM 2226 O O . ALA A 1 286 ? 13.239 -11.160 -12.885 1.00 98.44 286 ALA A O 1
ATOM 2227 N N . GLU A 1 287 ? 12.817 -10.985 -10.688 1.00 98.44 287 GLU A N 1
ATOM 2228 C CA . GLU A 1 287 ? 11.943 -12.149 -10.536 1.00 98.44 287 GLU A CA 1
ATOM 2229 C C . GLU A 1 287 ? 10.490 -11.673 -10.387 1.00 98.44 287 GLU A C 1
ATOM 2231 O O . GLU A 1 287 ? 10.121 -11.088 -9.363 1.00 98.44 287 GLU A O 1
ATOM 2236 N N . ILE A 1 288 ? 9.663 -11.911 -11.406 1.00 98.75 288 ILE A N 1
ATOM 2237 C CA . ILE A 1 288 ? 8.251 -11.512 -11.429 1.00 98.75 288 ILE A CA 1
ATOM 2238 C C . ILE A 1 288 ? 7.356 -12.753 -11.529 1.00 98.75 288 ILE A C 1
ATOM 2240 O O . ILE A 1 288 ? 7.622 -13.640 -12.337 1.00 98.75 288 ILE A O 1
ATOM 2244 N N . GLY A 1 289 ? 6.280 -12.815 -10.742 1.00 98.75 289 GLY A N 1
ATOM 2245 C CA . GLY A 1 289 ? 5.253 -13.852 -10.899 1.00 98.75 289 GLY A CA 1
ATOM 2246 C C . GLY A 1 289 ? 4.417 -13.588 -12.154 1.00 98.75 289 GLY A C 1
ATOM 2247 O O . GLY A 1 289 ? 4.773 -14.016 -13.250 1.00 98.75 289 GLY A O 1
ATOM 2248 N N . GLU A 1 290 ? 3.332 -12.824 -12.018 1.00 98.69 290 GLU A N 1
ATOM 2249 C CA . GLU A 1 290 ? 2.552 -12.322 -13.153 1.00 98.69 290 GLU A CA 1
ATOM 2250 C C . GLU A 1 290 ? 2.938 -10.880 -13.520 1.00 98.69 290 GLU A C 1
ATOM 2252 O O . GLU A 1 290 ? 2.913 -9.975 -12.678 1.00 98.69 290 GLU A O 1
ATOM 2257 N N . LEU A 1 291 ? 3.239 -10.669 -14.806 1.00 98.50 291 LEU A N 1
ATOM 2258 C CA . LEU A 1 291 ? 3.439 -9.358 -15.419 1.00 98.50 291 LEU A CA 1
ATOM 2259 C C . LEU A 1 291 ? 2.480 -9.167 -16.599 1.00 98.50 291 LEU A C 1
ATOM 2261 O O . LEU A 1 291 ? 2.606 -9.849 -17.618 1.00 98.50 291 LEU A O 1
ATOM 2265 N N . LYS A 1 292 ? 1.576 -8.184 -16.505 1.00 97.94 292 LYS A N 1
ATOM 2266 C CA . LYS A 1 292 ? 0.824 -7.677 -17.663 1.00 97.94 292 LYS A CA 1
ATOM 2267 C C . LYS A 1 292 ? 1.533 -6.455 -18.246 1.00 97.94 292 LYS A C 1
ATOM 2269 O O . LYS A 1 292 ? 1.695 -5.445 -17.565 1.00 97.94 292 LYS A O 1
ATOM 2274 N N . ILE A 1 293 ? 1.898 -6.524 -19.523 1.00 98.12 293 ILE A N 1
ATOM 2275 C CA . ILE A 1 293 ? 2.331 -5.363 -20.305 1.00 98.12 293 ILE A CA 1
ATOM 2276 C C . ILE A 1 293 ? 1.076 -4.626 -20.812 1.00 98.12 293 ILE A C 1
ATOM 2278 O O . ILE A 1 293 ? 0.244 -5.262 -21.467 1.00 98.12 293 ILE A O 1
ATOM 2282 N N . PRO A 1 294 ? 0.900 -3.320 -20.526 1.00 97.69 294 PRO A N 1
ATOM 2283 C CA . PRO A 1 294 ? -0.238 -2.547 -21.017 1.00 97.69 294 PRO A CA 1
ATOM 2284 C C . PRO A 1 294 ? -0.314 -2.515 -22.548 1.00 97.69 294 PRO A C 1
ATOM 2286 O O . PRO A 1 294 ? 0.700 -2.415 -23.236 1.00 97.69 294 PRO A O 1
ATOM 2289 N N . GLU A 1 295 ? -1.531 -2.545 -23.092 1.00 96.25 295 GLU A N 1
ATOM 2290 C CA . GLU A 1 295 ? -1.788 -2.524 -24.544 1.00 96.25 295 GLU A CA 1
ATOM 2291 C C . GLU A 1 295 ? -1.397 -1.190 -25.209 1.00 96.25 295 GLU A C 1
ATOM 2293 O O . GLU A 1 295 ? -1.286 -1.113 -26.431 1.00 96.25 295 GLU A O 1
ATOM 2298 N N . THR A 1 296 ? -1.159 -0.152 -24.403 1.00 97.44 296 THR A N 1
ATOM 2299 C CA . THR A 1 296 ? -0.638 1.160 -24.805 1.00 97.44 296 THR A CA 1
ATOM 2300 C C . THR A 1 296 ? 0.870 1.179 -25.061 1.00 97.44 296 THR A C 1
ATOM 2302 O O . THR A 1 296 ? 1.366 2.158 -25.620 1.00 97.44 296 THR A O 1
ATOM 2305 N N . VAL A 1 297 ? 1.609 0.136 -24.663 1.00 98.31 297 VAL A N 1
ATOM 2306 C CA . VAL A 1 297 ? 3.058 0.049 -24.877 1.00 98.31 297 VAL A CA 1
ATOM 2307 C C . VAL A 1 297 ? 3.356 -0.193 -26.357 1.00 98.31 297 VAL A C 1
ATOM 2309 O O . VAL A 1 297 ? 2.878 -1.163 -26.944 1.00 98.31 297 VAL A O 1
ATOM 2312 N N . THR A 1 298 ? 4.186 0.666 -26.952 1.00 96.38 298 THR A N 1
ATOM 2313 C CA . THR A 1 298 ? 4.606 0.575 -28.361 1.00 96.38 298 THR A CA 1
ATOM 2314 C C . THR A 1 298 ? 6.105 0.333 -28.546 1.00 96.38 298 THR A C 1
ATOM 2316 O O . THR A 1 298 ? 6.490 -0.186 -29.593 1.00 96.38 298 THR A O 1
ATOM 2319 N N . SER A 1 299 ? 6.945 0.632 -27.546 1.00 96.06 299 SER A N 1
ATOM 2320 C CA . SER A 1 299 ? 8.381 0.308 -27.549 1.00 96.06 299 SER A CA 1
ATOM 2321 C C . SER A 1 299 ? 8.842 -0.414 -26.279 1.00 96.06 299 SER A C 1
ATOM 2323 O O . SER A 1 299 ? 8.269 -0.271 -25.194 1.00 96.06 299 SER A O 1
ATOM 2325 N N . ILE A 1 300 ? 9.907 -1.202 -26.421 1.00 98.25 300 ILE A N 1
ATOM 2326 C CA . ILE A 1 300 ? 10.640 -1.831 -25.323 1.00 98.25 300 ILE A CA 1
ATOM 2327 C C . ILE A 1 300 ? 12.106 -1.438 -25.499 1.00 98.25 300 ILE A C 1
ATOM 2329 O O . ILE A 1 300 ? 12.718 -1.739 -26.521 1.00 98.25 300 ILE A O 1
ATOM 2333 N N . GLU A 1 301 ? 12.648 -0.718 -24.522 1.00 98.12 301 GLU A N 1
ATOM 2334 C CA . GLU A 1 301 ? 14.022 -0.218 -24.565 1.00 98.12 301 GLU A CA 1
ATOM 2335 C C . GLU A 1 301 ? 15.055 -1.335 -24.309 1.00 98.12 301 GLU A C 1
ATOM 2337 O O . GLU A 1 301 ? 14.725 -2.365 -23.709 1.00 98.12 301 GLU A O 1
ATOM 2342 N N . PRO A 1 302 ? 16.330 -1.146 -24.703 1.00 98.31 302 PRO A N 1
ATOM 2343 C CA . PRO A 1 302 ? 17.337 -2.196 -24.611 1.00 98.31 302 PRO A CA 1
ATOM 2344 C C . PRO A 1 302 ? 17.523 -2.778 -23.204 1.00 98.31 302 PRO A C 1
ATOM 2346 O O . PRO A 1 302 ? 17.543 -2.072 -22.192 1.00 98.31 302 PRO A O 1
ATOM 2349 N N . ASP A 1 303 ? 17.713 -4.095 -23.158 1.00 98.38 303 ASP A N 1
ATOM 2350 C CA . ASP A 1 303 ? 17.938 -4.897 -21.954 1.00 98.38 303 ASP A CA 1
ATOM 2351 C C . ASP A 1 303 ? 16.794 -4.797 -20.916 1.00 98.38 303 ASP A C 1
ATOM 2353 O O . ASP A 1 303 ? 16.979 -5.194 -19.765 1.00 98.38 303 ASP A O 1
ATOM 2357 N N . ALA A 1 304 ? 15.605 -4.302 -21.294 1.00 98.44 304 ALA A N 1
ATOM 2358 C CA . ALA A 1 304 ? 14.453 -4.126 -20.401 1.00 98.44 304 ALA A CA 1
ATOM 2359 C C . ALA A 1 304 ? 14.109 -5.376 -19.575 1.00 98.44 304 ALA A C 1
ATOM 2361 O O . ALA A 1 304 ? 13.819 -5.248 -18.387 1.00 98.44 304 ALA A O 1
ATOM 2362 N N . PHE A 1 305 ? 14.189 -6.561 -20.189 1.00 98.62 305 PHE A N 1
ATOM 2363 C CA . PHE A 1 305 ? 13.933 -7.869 -19.570 1.00 98.62 305 PHE A CA 1
ATOM 2364 C C . PHE A 1 305 ? 15.203 -8.713 -19.393 1.00 98.62 305 PHE A C 1
ATOM 2366 O O . PHE A 1 305 ? 15.111 -9.915 -19.151 1.00 98.62 305 PHE A O 1
ATOM 2373 N N . LYS A 1 306 ? 16.397 -8.123 -19.537 1.00 98.75 306 LYS A N 1
ATOM 2374 C CA . LYS A 1 306 ? 17.649 -8.886 -19.496 1.00 98.75 306 LYS A CA 1
ATOM 2375 C C . LYS A 1 306 ? 17.807 -9.631 -18.166 1.00 98.75 306 LYS A C 1
ATOM 2377 O O . LYS A 1 306 ? 17.612 -9.047 -17.105 1.00 98.75 306 LYS A O 1
ATOM 2382 N N . ASP A 1 307 ? 18.187 -10.903 -18.236 1.00 98.75 307 ASP A N 1
ATOM 2383 C CA . ASP A 1 307 ? 18.400 -11.811 -17.102 1.00 98.75 307 ASP A CA 1
ATOM 2384 C C . ASP A 1 307 ? 17.153 -11.990 -16.199 1.00 98.75 307 ASP A C 1
ATOM 2386 O O . ASP A 1 307 ? 17.224 -12.621 -15.147 1.00 98.75 307 ASP A O 1
ATOM 2390 N N . ALA A 1 308 ? 15.983 -11.479 -16.607 1.00 98.75 308 ALA A N 1
ATOM 2391 C CA . ALA A 1 308 ? 14.748 -11.563 -15.833 1.00 98.75 308 ALA A CA 1
ATOM 2392 C C . ALA A 1 308 ? 14.191 -12.994 -15.785 1.00 98.75 308 ALA A C 1
ATOM 2394 O O . ALA A 1 308 ? 14.352 -13.782 -16.719 1.00 98.75 308 ALA A O 1
ATOM 2395 N N . THR A 1 309 ? 13.484 -13.314 -14.706 1.00 98.75 309 THR A N 1
ATOM 2396 C CA . THR A 1 309 ? 12.740 -14.565 -14.540 1.00 98.75 309 THR A CA 1
ATOM 2397 C C . THR A 1 309 ? 11.271 -14.225 -14.332 1.00 98.75 309 THR A C 1
ATOM 2399 O O . THR A 1 309 ? 10.916 -13.619 -13.327 1.00 98.75 309 THR A O 1
ATOM 2402 N N . ILE A 1 310 ? 10.420 -14.595 -15.286 1.00 98.81 310 ILE A N 1
ATOM 2403 C CA . ILE A 1 310 ? 8.979 -14.328 -15.255 1.00 98.81 310 ILE A CA 1
ATOM 2404 C C . ILE A 1 310 ? 8.224 -15.663 -15.207 1.00 98.81 310 ILE A C 1
ATOM 2406 O O . ILE A 1 310 ? 8.476 -16.562 -16.018 1.00 98.81 310 ILE A O 1
ATOM 2410 N N . GLU A 1 311 ? 7.289 -15.823 -14.272 1.00 98.75 311 GLU A N 1
ATOM 2411 C CA . GLU A 1 311 ? 6.415 -17.002 -14.261 1.00 98.75 311 GLU A CA 1
ATOM 2412 C C . GLU A 1 311 ? 5.385 -16.892 -15.388 1.00 98.75 311 GLU A C 1
ATOM 2414 O O . GLU A 1 311 ? 5.338 -17.766 -16.250 1.00 98.75 311 GLU A O 1
ATOM 2419 N N . LYS A 1 312 ? 4.652 -15.778 -15.469 1.00 98.75 312 LYS A N 1
ATOM 2420 C CA . LYS A 1 312 ? 3.615 -15.545 -16.478 1.00 98.75 312 LYS A CA 1
ATOM 2421 C C . LYS A 1 312 ? 3.669 -14.131 -17.056 1.00 98.75 312 LYS A C 1
ATOM 2423 O O . LYS A 1 312 ? 3.456 -13.143 -16.356 1.00 98.75 312 LYS A O 1
ATOM 2428 N N . LEU A 1 313 ? 3.913 -14.044 -18.362 1.00 98.62 313 LEU A N 1
ATOM 2429 C CA . LEU A 1 313 ? 3.878 -12.804 -19.136 1.00 98.62 313 LEU A CA 1
ATOM 2430 C C . LEU A 1 313 ? 2.563 -12.709 -19.919 1.00 98.62 313 LEU A C 1
ATOM 2432 O O . LEU A 1 313 ? 2.284 -13.563 -20.759 1.00 98.62 313 LEU A O 1
ATOM 2436 N N . ILE A 1 314 ? 1.794 -11.641 -19.708 1.00 98.31 314 ILE A N 1
ATOM 2437 C CA . ILE A 1 314 ? 0.639 -11.277 -20.540 1.00 98.31 314 ILE A CA 1
ATOM 2438 C C . ILE A 1 314 ? 1.034 -10.064 -21.384 1.00 98.31 314 ILE A C 1
ATOM 2440 O O . ILE A 1 314 ? 1.403 -9.020 -20.844 1.00 98.31 314 ILE A O 1
ATOM 2444 N N . VAL A 1 315 ? 0.991 -10.191 -22.711 1.00 98.31 315 VAL A N 1
ATOM 2445 C CA . VAL A 1 315 ? 1.545 -9.187 -23.635 1.00 98.31 315 VAL A CA 1
ATOM 2446 C C . VAL A 1 315 ? 0.795 -9.172 -24.966 1.00 98.31 315 VAL A C 1
ATOM 2448 O O . VAL A 1 315 ? 0.335 -10.210 -25.443 1.00 98.31 315 VAL A O 1
ATOM 2451 N N . LYS A 1 316 ? 0.686 -8.001 -25.605 1.00 97.88 316 LYS A N 1
ATOM 2452 C CA . LYS A 1 316 ? 0.129 -7.911 -26.959 1.00 97.88 316 LYS A CA 1
ATOM 2453 C C . LYS A 1 316 ? 1.048 -8.609 -27.967 1.00 97.88 316 LYS A C 1
ATOM 2455 O O . LYS A 1 316 ? 2.247 -8.344 -28.027 1.00 97.88 316 LYS A O 1
ATOM 2460 N N . LYS A 1 317 ? 0.472 -9.478 -28.790 1.00 97.56 317 LYS A N 1
ATOM 2461 C CA . LYS A 1 317 ? 1.116 -10.310 -29.812 1.00 97.56 317 LYS A CA 1
ATOM 2462 C C . LYS A 1 317 ? 2.013 -9.501 -30.743 1.00 97.56 317 LYS A C 1
ATOM 2464 O O . LYS A 1 317 ? 3.187 -9.826 -30.875 1.00 97.56 317 LYS A O 1
ATOM 2469 N N . SER A 1 318 ? 1.498 -8.401 -31.298 1.00 97.12 318 SER A N 1
ATOM 2470 C CA . SER A 1 318 ? 2.267 -7.515 -32.182 1.00 97.12 318 SER A CA 1
ATOM 2471 C C . SER A 1 318 ? 3.471 -6.872 -31.485 1.00 97.12 318 SER A C 1
ATOM 2473 O O . SER A 1 318 ? 4.517 -6.715 -32.106 1.00 97.12 318 SER A O 1
ATOM 2475 N N . LEU A 1 319 ? 3.349 -6.531 -30.196 1.00 98.19 319 LEU A N 1
ATOM 2476 C CA . LEU A 1 319 ? 4.447 -5.978 -29.401 1.00 98.19 319 LEU A CA 1
ATOM 2477 C C . LEU A 1 319 ? 5.505 -7.051 -29.105 1.00 98.19 319 LEU A C 1
ATOM 2479 O O . LEU A 1 319 ? 6.696 -6.782 -29.252 1.00 98.19 319 LEU A O 1
ATOM 2483 N N . TYR A 1 320 ? 5.081 -8.266 -28.739 1.00 97.81 320 TYR A N 1
ATOM 2484 C CA . TYR A 1 320 ? 5.990 -9.392 -28.521 1.00 97.81 320 TYR A CA 1
ATOM 2485 C C . TYR A 1 320 ? 6.756 -9.758 -29.793 1.00 97.81 320 TYR A C 1
ATOM 2487 O O . TYR A 1 320 ? 7.977 -9.865 -29.762 1.00 97.81 320 TYR A O 1
ATOM 2495 N N . ASP A 1 321 ? 6.055 -9.931 -30.915 1.00 97.00 321 ASP A N 1
ATOM 2496 C CA . ASP A 1 321 ? 6.667 -10.389 -32.164 1.00 97.00 321 ASP A CA 1
ATOM 2497 C C . ASP A 1 321 ? 7.632 -9.335 -32.742 1.00 97.00 321 ASP A C 1
ATOM 2499 O O . ASP A 1 321 ? 8.677 -9.700 -33.278 1.00 97.00 321 ASP A O 1
ATOM 2503 N N . ALA A 1 322 ? 7.350 -8.039 -32.551 1.00 97.56 322 ALA A N 1
ATOM 2504 C CA . ALA A 1 322 ? 8.241 -6.943 -32.945 1.00 97.56 322 ALA A CA 1
ATOM 2505 C C . ALA A 1 322 ? 9.474 -6.768 -32.033 1.00 97.56 322 ALA A C 1
ATOM 2507 O O . ALA A 1 322 ? 10.513 -6.315 -32.505 1.00 97.56 322 ALA A O 1
ATOM 2508 N N . ASN A 1 323 ? 9.384 -7.130 -30.747 1.00 97.75 323 ASN A N 1
ATOM 2509 C CA . ASN A 1 323 ? 10.455 -6.943 -29.750 1.00 97.75 323 ASN A CA 1
ATOM 2510 C C . ASN A 1 323 ? 11.020 -8.281 -29.239 1.00 97.75 323 ASN A C 1
ATOM 2512 O O . ASN A 1 323 ? 11.581 -8.356 -28.143 1.00 97.75 323 ASN A O 1
ATOM 2516 N N . LYS A 1 324 ? 10.860 -9.358 -30.019 1.00 96.75 324 LYS A N 1
ATOM 2517 C CA . LYS A 1 324 ? 11.151 -10.740 -29.610 1.00 96.75 324 LYS A CA 1
ATOM 2518 C C . LYS A 1 324 ? 12.567 -10.912 -29.042 1.00 96.75 324 LYS A C 1
ATOM 2520 O O . LYS A 1 324 ? 12.732 -11.594 -28.037 1.00 96.75 324 LYS A O 1
ATOM 2525 N N . SER A 1 325 ? 13.557 -10.225 -29.615 1.00 96.94 325 SER A N 1
ATOM 2526 C CA . SER A 1 325 ? 14.951 -10.242 -29.153 1.00 96.94 325 SER A CA 1
ATOM 2527 C C . SER A 1 325 ? 15.165 -9.668 -27.749 1.00 96.94 325 SER A C 1
ATOM 2529 O O . SER A 1 325 ? 16.105 -10.079 -27.083 1.00 96.94 325 SER A O 1
ATOM 2531 N N . GLU A 1 326 ? 14.324 -8.740 -27.279 1.00 97.50 326 GLU A N 1
ATOM 2532 C CA . GLU A 1 326 ? 14.418 -8.205 -25.912 1.00 97.50 326 GLU A CA 1
ATOM 2533 C C . GLU A 1 326 ? 13.746 -9.131 -24.892 1.00 97.50 326 GLU A C 1
ATOM 2535 O O . GLU A 1 326 ? 14.246 -9.270 -23.778 1.00 97.50 326 GLU A O 1
ATOM 2540 N N . PHE A 1 327 ? 12.674 -9.833 -25.279 1.00 97.75 327 PHE A N 1
ATOM 2541 C CA . PHE A 1 327 ? 12.092 -10.907 -24.465 1.00 97.75 327 PHE A CA 1
ATOM 2542 C C . PHE A 1 327 ? 13.016 -12.134 -24.382 1.00 97.75 327 PHE A C 1
ATOM 2544 O O . PHE A 1 327 ? 13.115 -12.753 -23.327 1.00 97.75 327 PHE A O 1
ATOM 2551 N N . GLU A 1 328 ? 13.756 -12.448 -25.449 1.00 97.69 328 GLU A N 1
ATOM 2552 C CA . GLU A 1 328 ? 14.754 -13.531 -25.478 1.00 97.69 328 GLU A CA 1
ATOM 2553 C C . GLU A 1 328 ? 16.038 -13.229 -24.678 1.00 97.69 328 GLU A C 1
ATOM 2555 O O . GLU A 1 328 ? 16.868 -14.120 -24.513 1.00 97.69 328 GLU A O 1
ATOM 2560 N N . LYS A 1 329 ? 16.194 -12.016 -24.124 1.00 98.44 329 LYS A N 1
ATOM 2561 C CA . LYS A 1 329 ? 17.228 -11.713 -23.114 1.00 98.44 329 LYS A CA 1
ATOM 2562 C C . LYS A 1 329 ? 16.826 -12.116 -21.692 1.00 98.44 329 LYS A C 1
ATOM 2564 O O . LYS A 1 329 ? 17.671 -12.040 -20.801 1.00 98.44 329 LYS A O 1
ATOM 2569 N N . ALA A 1 330 ? 15.570 -12.490 -21.448 1.00 98.50 330 ALA A N 1
ATOM 2570 C CA . ALA A 1 330 ? 15.150 -12.995 -20.146 1.00 98.50 330 ALA A CA 1
ATOM 2571 C C . ALA A 1 330 ? 15.810 -14.352 -19.863 1.00 98.50 330 ALA A C 1
ATOM 2573 O O . ALA A 1 330 ? 15.853 -15.224 -20.728 1.00 98.50 330 ALA A O 1
ATOM 2574 N N . ASN A 1 331 ? 16.276 -14.554 -18.629 1.00 98.19 331 ASN A N 1
ATOM 2575 C CA . ASN A 1 331 ? 16.791 -15.842 -18.163 1.00 98.19 331 ASN A CA 1
ATOM 2576 C C . ASN A 1 331 ? 15.709 -16.936 -18.244 1.00 98.19 331 ASN A C 1
ATOM 2578 O O . ASN A 1 331 ? 16.000 -18.086 -18.572 1.00 98.19 331 ASN A O 1
ATOM 2582 N N . LYS A 1 332 ? 14.447 -16.580 -17.966 1.00 98.38 332 LYS A N 1
ATOM 2583 C CA . LYS A 1 332 ? 13.295 -17.469 -18.154 1.00 98.38 332 LYS A CA 1
ATOM 2584 C C . LYS A 1 332 ? 11.993 -16.680 -18.288 1.00 98.38 332 LYS A C 1
ATOM 2586 O O . LYS A 1 332 ? 11.740 -15.770 -17.506 1.00 98.38 332 LYS A O 1
ATOM 2591 N N . ILE A 1 333 ? 11.111 -17.114 -19.184 1.00 98.50 333 ILE A N 1
ATOM 2592 C CA . ILE A 1 333 ? 9.676 -16.805 -19.128 1.00 98.50 333 ILE A CA 1
ATOM 2593 C C . ILE A 1 333 ? 8.943 -18.151 -19.184 1.00 98.50 333 ILE A C 1
ATOM 2595 O O . ILE A 1 333 ? 9.233 -18.952 -20.071 1.00 98.50 333 ILE A O 1
ATOM 2599 N N . THR A 1 334 ? 8.083 -18.459 -18.207 1.00 98.50 334 THR A N 1
ATOM 2600 C CA . THR A 1 334 ? 7.511 -19.819 -18.069 1.00 98.50 334 THR A CA 1
ATOM 2601 C C . THR A 1 334 ? 6.201 -19.987 -18.844 1.00 98.50 334 THR A C 1
ATOM 2603 O O . THR A 1 334 ? 6.026 -20.992 -19.527 1.00 98.50 334 THR A O 1
ATOM 2606 N N . GLU A 1 335 ? 5.320 -18.990 -18.798 1.00 98.69 335 GLU A N 1
ATOM 2607 C CA . GLU A 1 335 ? 4.087 -18.885 -19.584 1.00 98.69 335 GLU A CA 1
ATOM 2608 C C . GLU A 1 335 ? 4.076 -17.548 -20.348 1.00 98.69 335 GLU A C 1
ATOM 2610 O O . GLU A 1 335 ? 4.419 -16.504 -19.789 1.00 98.69 335 GLU A O 1
ATOM 2615 N N . ILE A 1 336 ? 3.675 -17.568 -21.625 1.00 98.44 336 ILE A N 1
ATOM 2616 C CA . ILE A 1 336 ? 3.508 -16.365 -22.457 1.00 98.44 336 ILE A CA 1
ATOM 2617 C C . ILE A 1 336 ? 2.096 -16.362 -23.044 1.00 98.44 336 ILE A C 1
ATOM 2619 O O . ILE A 1 336 ? 1.804 -17.083 -24.000 1.00 98.44 336 ILE A O 1
ATOM 2623 N N . VAL A 1 337 ? 1.231 -15.511 -22.498 1.00 98.38 337 VAL A N 1
ATOM 2624 C CA . VAL A 1 337 ? -0.123 -15.265 -22.999 1.00 98.38 337 VAL A CA 1
ATOM 2625 C C . VAL A 1 337 ? -0.074 -14.094 -23.976 1.00 98.38 337 VAL A C 1
ATOM 2627 O O . VAL A 1 337 ? 0.022 -12.931 -23.576 1.00 98.38 337 VAL A O 1
ATOM 2630 N N . LYS A 1 338 ? -0.146 -14.404 -25.273 1.00 97.25 338 LYS A N 1
ATOM 2631 C CA . LYS A 1 338 ? -0.276 -13.394 -26.329 1.00 97.25 338 LYS A CA 1
ATOM 2632 C C . LYS A 1 338 ? -1.746 -13.018 -26.518 1.00 97.25 338 LYS A C 1
ATOM 2634 O O . LYS A 1 338 ? -2.539 -13.867 -26.915 1.00 97.25 338 LYS A O 1
ATOM 2639 N N . VAL A 1 339 ? -2.091 -11.756 -26.272 1.00 96.06 339 VAL A N 1
ATOM 2640 C CA . VAL A 1 339 ? -3.394 -11.166 -26.645 1.00 96.06 339 VAL A CA 1
ATOM 2641 C C . VAL A 1 339 ? -3.271 -10.442 -27.990 1.00 96.06 339 VAL A C 1
ATOM 2643 O O . VAL A 1 339 ? -2.176 -10.004 -28.332 1.00 96.06 339 VAL A O 1
ATOM 2646 N N . GLU A 1 340 ? -4.340 -10.341 -28.783 1.00 90.94 340 GLU A N 1
ATOM 2647 C CA . GLU A 1 340 ? -4.282 -9.748 -30.141 1.00 90.94 340 GLU A CA 1
ATOM 2648 C C . GLU A 1 340 ? -4.078 -8.223 -30.142 1.00 90.94 340 GLU A C 1
ATOM 2650 O O . GLU A 1 340 ? -4.682 -7.497 -29.324 1.00 90.94 340 GLU A O 1
#